Protein AF-A0A9J6EZN8-F1 (afdb_monomer_lite)

pLDDT: mean 79.94, std 16.93, range [27.17, 95.06]

Structure (mmCIF, N/CA/C/O backbone):
data_AF-A0A9J6EZN8-F1
#
_entry.id   AF-A0A9J6EZN8-F1
#
loop_
_atom_site.group_PDB
_atom_site.id
_atom_site.type_symbol
_atom_site.label_atom_id
_atom_site.label_alt_id
_atom_site.label_comp_id
_atom_site.label_asym_id
_atom_site.label_entity_id
_atom_site.label_seq_id
_atom_site.pdbx_PDB_ins_code
_atom_site.Cartn_x
_atom_site.Cartn_y
_atom_site.Cartn_z
_atom_site.occupancy
_atom_site.B_iso_or_equiv
_atom_site.auth_seq_id
_atom_site.auth_comp_id
_atom_site.auth_asym_id
_atom_site.auth_atom_id
_atom_site.pdbx_PDB_model_num
ATOM 1 N N . MET A 1 1 ? 48.955 11.430 26.573 1.00 38.19 1 MET A N 1
ATOM 2 C CA . MET A 1 1 ? 48.031 12.509 26.159 1.00 38.19 1 MET A CA 1
ATOM 3 C C . MET A 1 1 ? 46.940 11.903 25.297 1.00 38.19 1 MET A C 1
ATOM 5 O O . MET A 1 1 ? 47.225 11.320 24.264 1.00 38.19 1 MET A O 1
ATOM 9 N N . ASN A 1 2 ? 45.721 11.934 25.824 1.00 27.17 2 ASN A N 1
ATOM 10 C CA . ASN A 1 2 ? 44.534 11.240 25.339 1.00 27.17 2 ASN A CA 1
ATOM 11 C C . ASN A 1 2 ? 43.883 12.085 24.230 1.00 27.17 2 ASN A C 1
ATOM 13 O O . ASN A 1 2 ? 43.452 13.200 24.515 1.00 27.17 2 ASN A O 1
ATOM 17 N N . MET A 1 3 ? 43.812 11.599 22.989 1.00 36.09 3 MET A N 1
ATOM 18 C CA . MET A 1 3 ? 43.138 12.314 21.897 1.00 36.09 3 MET A CA 1
ATOM 19 C C . MET A 1 3 ? 41.798 11.631 21.590 1.00 36.09 3 MET A C 1
ATOM 21 O O . MET A 1 3 ? 41.666 10.850 20.654 1.00 36.09 3 MET A O 1
ATOM 25 N N . ARG A 1 4 ? 40.785 11.928 22.417 1.00 38.25 4 ARG A N 1
ATOM 26 C CA . ARG A 1 4 ? 39.372 11.678 22.096 1.00 38.25 4 ARG A CA 1
ATOM 27 C C . ARG A 1 4 ? 38.951 12.665 21.002 1.00 38.25 4 ARG A C 1
ATOM 29 O O . ARG A 1 4 ? 38.795 13.849 21.284 1.00 38.25 4 ARG A O 1
ATOM 36 N N . ARG A 1 5 ? 38.727 12.190 19.773 1.00 38.03 5 ARG A N 1
ATOM 37 C CA . ARG A 1 5 ? 37.991 12.936 18.738 1.00 38.03 5 ARG A CA 1
ATOM 38 C C . ARG A 1 5 ? 36.563 12.401 18.629 1.00 38.03 5 ARG A C 1
ATOM 40 O O . ARG A 1 5 ? 36.314 11.355 18.053 1.00 38.03 5 ARG A O 1
ATOM 47 N N . GLN A 1 6 ? 35.684 13.134 19.306 1.00 32.81 6 GLN A N 1
ATOM 48 C CA . GLN A 1 6 ? 34.323 13.525 18.930 1.00 32.81 6 GLN A CA 1
ATOM 49 C C . GLN A 1 6 ? 33.503 12.568 18.045 1.00 32.81 6 GLN A C 1
ATOM 51 O O . GLN A 1 6 ? 33.649 12.498 16.830 1.00 32.81 6 GLN A O 1
ATOM 56 N N . VAL A 1 7 ? 32.530 11.944 18.707 1.00 36.81 7 VAL A N 1
ATOM 57 C CA . VAL A 1 7 ? 31.225 11.558 18.163 1.00 36.81 7 VAL A CA 1
ATOM 58 C C . VAL A 1 7 ? 30.455 12.834 17.800 1.00 36.81 7 VAL A C 1
ATOM 60 O O . VAL A 1 7 ? 30.294 13.671 18.681 1.00 36.81 7 VAL A O 1
ATOM 63 N N . MET A 1 8 ? 29.974 12.970 16.558 1.00 33.19 8 MET A N 1
ATOM 64 C CA . MET A 1 8 ? 28.681 13.577 16.178 1.00 33.19 8 MET A CA 1
ATOM 65 C C . MET A 1 8 ? 28.586 13.756 14.654 1.00 33.19 8 MET A C 1
ATOM 67 O O . MET A 1 8 ? 29.253 14.605 14.077 1.00 33.19 8 MET A O 1
ATOM 71 N N . ALA A 1 9 ? 27.675 13.011 14.033 1.00 28.75 9 ALA A N 1
ATOM 72 C CA . ALA A 1 9 ? 26.924 13.459 12.863 1.00 28.75 9 ALA A CA 1
ATOM 73 C C . ALA A 1 9 ? 25.550 12.774 12.909 1.00 28.75 9 ALA A C 1
ATOM 75 O O . ALA A 1 9 ? 25.280 11.791 12.227 1.00 28.75 9 ALA A O 1
ATOM 76 N N . ARG A 1 10 ? 24.703 13.277 13.817 1.00 45.75 10 ARG A N 1
ATOM 77 C CA . ARG A 1 10 ? 23.248 13.221 13.663 1.00 45.75 10 ARG A CA 1
ATOM 78 C C . ARG A 1 10 ? 22.916 14.109 12.472 1.00 45.75 10 ARG A C 1
ATOM 80 O O . ARG A 1 10 ? 23.130 15.314 12.561 1.00 45.75 10 ARG A O 1
ATOM 87 N N . GLN A 1 11 ? 22.382 13.531 11.410 1.00 33.88 11 GLN A N 1
ATOM 88 C CA . GLN A 1 11 ? 21.544 14.264 10.474 1.00 33.88 11 GLN A CA 1
ATOM 89 C C . GLN A 1 11 ? 20.495 13.304 9.925 1.00 33.88 11 GLN A C 1
ATOM 91 O O . GLN A 1 11 ? 20.761 12.432 9.103 1.00 33.88 11 GLN A O 1
ATOM 96 N N . ASP A 1 12 ? 19.314 13.458 10.513 1.00 41.66 12 ASP A N 1
ATOM 97 C CA . ASP A 1 12 ? 18.029 12.928 10.106 1.00 41.66 12 ASP A CA 1
ATOM 98 C C . ASP A 1 12 ? 17.776 13.144 8.611 1.00 41.66 12 ASP A C 1
ATOM 100 O O . ASP A 1 12 ? 17.831 14.276 8.129 1.00 41.66 12 ASP A O 1
ATOM 104 N N . LEU A 1 13 ? 17.398 12.086 7.888 1.00 38.59 13 LEU A N 1
ATOM 105 C CA . LEU A 1 13 ? 16.612 12.250 6.672 1.00 38.59 13 LEU A CA 1
ATOM 106 C C . LEU A 1 13 ? 15.671 11.059 6.459 1.00 38.59 13 LEU A C 1
ATOM 108 O O . LEU A 1 13 ? 16.096 9.925 6.264 1.00 38.59 13 LEU A O 1
ATOM 112 N N . GLN A 1 14 ? 14.378 11.392 6.463 1.00 32.44 14 GLN A N 1
ATOM 113 C CA . GLN A 1 14 ? 13.223 10.594 6.037 1.00 32.44 14 GLN A CA 1
ATOM 114 C C . GLN A 1 14 ? 12.683 9.548 7.019 1.00 32.44 14 GLN A C 1
ATOM 116 O O . GLN A 1 14 ? 12.489 8.377 6.697 1.00 32.44 14 GLN A O 1
ATOM 121 N N . ALA A 1 15 ? 12.206 10.041 8.163 1.00 33.31 15 ALA A N 1
ATOM 122 C CA . ALA A 1 15 ? 10.939 9.542 8.684 1.00 33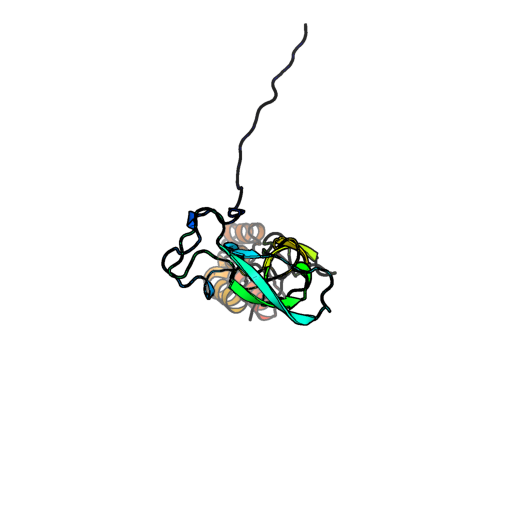.31 15 ALA A CA 1
ATOM 123 C C . ALA A 1 15 ? 9.818 9.890 7.678 1.00 33.31 15 ALA A C 1
ATOM 125 O O . ALA A 1 15 ? 9.358 11.029 7.602 1.00 33.31 15 ALA A O 1
ATOM 126 N N . ARG A 1 16 ? 9.392 8.910 6.867 1.00 34.62 16 ARG A N 1
ATOM 127 C CA . ARG A 1 16 ? 8.050 8.914 6.252 1.00 34.62 16 ARG A CA 1
ATOM 128 C C . ARG A 1 16 ? 7.014 8.981 7.386 1.00 34.62 16 ARG A C 1
ATOM 130 O O . ARG A 1 16 ? 7.304 8.457 8.463 1.00 34.62 16 ARG A O 1
ATOM 137 N N . PRO A 1 17 ? 5.831 9.592 7.202 1.00 39.47 17 PRO A N 1
ATOM 138 C CA . PRO A 1 17 ? 4.878 9.712 8.290 1.00 39.47 17 PRO A CA 1
ATOM 139 C C . PRO A 1 17 ? 4.342 8.314 8.621 1.00 39.47 17 PRO A C 1
ATOM 141 O O . PRO A 1 17 ? 3.409 7.832 7.989 1.00 39.47 17 PRO A O 1
ATOM 144 N N . LEU A 1 18 ? 4.915 7.656 9.629 1.00 41.31 18 LEU A N 1
ATOM 145 C CA . LEU A 1 18 ? 4.203 6.653 10.413 1.00 41.31 18 LEU A CA 1
ATOM 146 C C . LEU A 1 18 ? 3.188 7.442 11.233 1.00 41.31 18 LEU A C 1
ATOM 148 O O . LEU A 1 18 ? 3.440 7.888 12.352 1.00 41.31 18 LEU A O 1
ATOM 152 N N . PHE A 1 19 ? 2.087 7.764 10.561 1.00 43.16 19 PHE A N 1
ATOM 153 C CA . PHE A 1 19 ? 1.041 8.608 11.087 1.00 43.16 19 PHE A CA 1
ATOM 154 C C . PHE A 1 19 ? 0.398 7.901 12.274 1.00 43.16 19 PHE A C 1
ATOM 156 O O . PHE A 1 19 ? -0.304 6.908 12.106 1.00 43.16 19 PHE A O 1
ATOM 163 N N . ARG A 1 20 ? 0.742 8.450 13.446 1.00 41.19 20 ARG A N 1
ATOM 164 C CA . ARG A 1 20 ? -0.082 8.697 14.632 1.00 41.19 20 ARG A CA 1
ATOM 165 C C . ARG A 1 20 ? -1.062 7.565 14.937 1.00 41.19 20 ARG A C 1
ATOM 167 O O . ARG A 1 20 ? -2.048 7.390 14.226 1.00 41.19 20 ARG A O 1
ATOM 174 N N . ASP A 1 21 ? -0.886 6.929 16.100 1.00 39.62 21 ASP A N 1
ATOM 175 C CA . ASP A 1 21 ? -2.052 6.599 16.926 1.00 39.62 21 ASP A CA 1
ATOM 176 C C . ASP A 1 21 ? -3.028 7.761 16.780 1.00 39.62 21 ASP A C 1
ATOM 178 O O . ASP A 1 21 ? -2.652 8.888 17.113 1.00 39.62 21 ASP A O 1
ATOM 182 N N . ALA A 1 22 ? -4.177 7.503 16.147 1.00 43.84 22 ALA A N 1
ATOM 183 C CA . ALA A 1 22 ? -5.165 8.501 15.778 1.00 43.84 22 ALA A CA 1
ATOM 184 C C . ALA A 1 22 ? -5.357 9.448 16.964 1.00 43.84 22 ALA A C 1
ATOM 186 O O . ALA A 1 22 ? -5.987 9.102 17.966 1.00 43.84 22 ALA A O 1
ATOM 187 N N . GLY A 1 23 ? -4.711 10.613 16.880 1.00 47.09 23 GLY A N 1
ATOM 188 C CA . GLY A 1 23 ? -4.855 11.644 17.885 1.00 47.09 23 GLY A CA 1
ATOM 189 C C . GLY A 1 23 ? -6.323 12.066 17.908 1.00 47.09 23 GLY A C 1
ATOM 190 O O . GLY A 1 23 ? -7.020 11.884 16.898 1.00 47.09 23 GLY A O 1
ATOM 191 N N . PRO A 1 24 ? -6.798 12.647 19.019 1.00 51.22 24 PRO A N 1
ATOM 192 C CA . PRO A 1 24 ? -8.183 13.104 19.154 1.00 51.22 24 PRO A CA 1
ATOM 193 C C . PRO A 1 24 ? -8.651 14.004 17.989 1.00 51.22 24 PRO A C 1
ATOM 195 O O . PRO A 1 24 ? -9.841 14.048 17.707 1.00 51.22 24 PRO A O 1
ATOM 198 N N . ASP A 1 25 ? -7.723 14.621 17.247 1.00 54.62 25 ASP A N 1
ATOM 199 C CA . ASP A 1 25 ? -7.968 15.487 16.082 1.00 54.62 25 ASP A CA 1
ATOM 200 C C . ASP A 1 25 ? -8.461 14.769 14.806 1.00 54.62 25 ASP A C 1
ATOM 202 O O . ASP A 1 25 ? -8.863 15.425 13.849 1.00 54.62 25 ASP A O 1
ATOM 206 N N . SER A 1 26 ? -8.383 13.436 14.734 1.00 66.44 26 SER A N 1
ATOM 207 C CA . SER A 1 26 ? -8.754 12.659 13.529 1.00 66.44 26 SER A CA 1
ATOM 208 C C . SER A 1 26 ? -10.156 12.040 13.588 1.00 66.44 26 SER A C 1
ATOM 210 O O . SER A 1 26 ? -10.635 11.467 12.605 1.00 66.44 26 SER A O 1
ATOM 212 N N . CYS A 1 27 ? -10.825 12.175 14.733 1.00 74.12 27 CYS A N 1
ATOM 213 C CA . CYS A 1 27 ? -12.154 11.636 14.976 1.00 74.12 27 CYS A CA 1
ATOM 214 C C . CYS A 1 27 ? -13.217 12.732 14.784 1.00 74.12 27 CYS A C 1
ATOM 216 O O . CYS 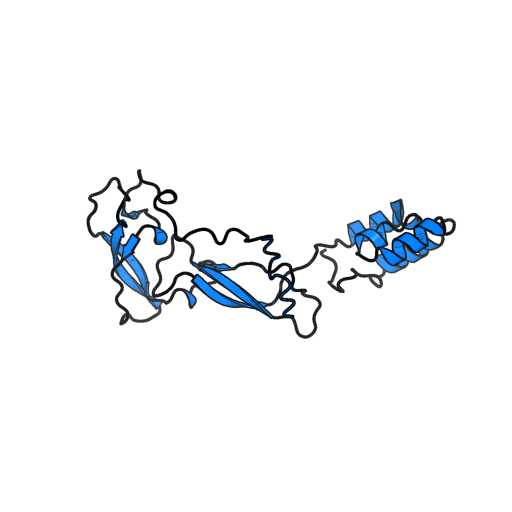A 1 27 ? -13.100 13.794 15.392 1.00 74.12 27 CYS A O 1
ATOM 218 N N . PRO A 1 28 ? -14.262 12.506 13.967 1.00 78.00 28 PRO A N 1
ATOM 219 C CA . PRO A 1 28 ? -15.327 13.488 13.790 1.00 78.00 28 PRO A CA 1
ATOM 220 C C . PRO A 1 28 ? -16.205 13.576 15.050 1.00 78.00 28 PRO A C 1
ATOM 222 O O . PRO A 1 28 ? -16.604 12.545 15.593 1.00 78.00 28 PRO A O 1
ATOM 225 N N . SER A 1 29 ? -16.523 14.799 15.484 1.00 71.56 29 SER A N 1
ATOM 226 C CA . SER A 1 29 ? -17.275 15.068 16.727 1.00 71.56 29 SER A CA 1
ATOM 227 C C . SER A 1 29 ? -18.791 15.245 16.521 1.00 71.56 29 SER A C 1
ATOM 229 O O . SER A 1 29 ? -19.569 15.144 17.464 1.00 71.56 29 SER A O 1
ATOM 231 N N . ASP A 1 30 ? -19.241 15.435 15.278 1.00 74.38 30 ASP A N 1
ATOM 232 C CA . ASP A 1 30 ? -20.642 15.763 14.954 1.00 74.38 30 ASP A CA 1
ATOM 233 C C . ASP A 1 30 ? -21.370 14.604 14.257 1.00 74.38 30 ASP A C 1
ATOM 235 O O . ASP A 1 30 ? -22.149 14.782 13.322 1.00 74.38 30 ASP A O 1
ATOM 239 N N . VAL A 1 31 ? -21.074 13.372 14.675 1.00 83.44 31 VAL A N 1
ATOM 240 C CA . VAL A 1 31 ? -21.616 12.146 14.072 1.00 83.44 31 VAL A CA 1
ATOM 241 C C . VAL A 1 31 ? -22.281 11.298 15.167 1.00 83.44 31 VAL A C 1
ATOM 243 O O . VAL A 1 31 ? -21.791 11.285 16.302 1.00 83.44 31 VAL A O 1
ATOM 246 N N . PRO A 1 32 ? -23.385 10.577 14.878 1.00 85.44 32 PRO A N 1
ATOM 247 C CA . PRO A 1 32 ? -23.959 9.615 15.820 1.00 85.44 32 PRO A CA 1
ATOM 248 C C . PRO A 1 32 ? -22.916 8.578 16.250 1.00 85.44 32 PRO A C 1
ATOM 250 O O . PRO A 1 32 ? -22.137 8.089 15.424 1.00 85.44 32 PRO A O 1
ATOM 253 N N . CYS A 1 33 ? -22.909 8.199 17.533 1.00 82.56 33 CYS A N 1
ATOM 254 C CA . CYS A 1 33 ? -21.851 7.349 18.097 1.00 82.56 33 CYS A CA 1
ATOM 255 C C . CYS A 1 33 ? -21.776 5.973 17.395 1.00 82.56 33 CYS A C 1
ATOM 257 O O . CYS A 1 33 ? -20.698 5.396 17.260 1.00 82.56 33 CYS A O 1
ATOM 259 N N . ASN A 1 34 ? -22.891 5.483 16.837 1.00 84.38 34 ASN A N 1
ATOM 260 C CA . ASN A 1 34 ? -22.935 4.235 16.066 1.00 84.38 34 ASN A CA 1
ATOM 261 C C . ASN A 1 34 ? -22.333 4.336 14.648 1.00 84.38 34 ASN A C 1
ATOM 263 O O . ASN A 1 34 ? -22.253 3.335 13.945 1.00 84.38 34 ASN A O 1
ATOM 267 N N . ARG A 1 35 ? -21.907 5.511 14.176 1.00 85.50 35 ARG A N 1
ATOM 268 C CA . ARG A 1 35 ? -21.154 5.663 12.912 1.00 85.50 35 ARG A CA 1
ATOM 269 C C . ARG A 1 35 ? -19.688 6.024 13.128 1.00 85.50 35 ARG A C 1
ATOM 271 O O . ARG A 1 35 ? -18.953 6.175 12.157 1.00 85.50 35 ARG A O 1
ATOM 278 N N . LEU A 1 36 ? -19.246 6.121 14.378 1.00 87.88 36 LEU A N 1
ATOM 279 C CA . LEU A 1 36 ? -17.848 6.389 14.683 1.00 87.88 36 LEU A CA 1
ATOM 280 C C . LEU A 1 36 ? -16.951 5.250 14.181 1.00 87.88 36 LEU A C 1
ATOM 282 O O . LEU A 1 36 ? -17.344 4.082 14.166 1.00 87.88 36 LEU A O 1
ATOM 286 N N . LYS A 1 37 ? -15.727 5.583 13.783 1.00 89.38 37 LYS A N 1
ATOM 287 C CA . LYS A 1 37 ? -14.727 4.604 13.349 1.00 89.38 37 LYS A CA 1
ATOM 288 C C . LYS A 1 37 ? -14.213 3.787 14.537 1.00 89.38 37 LYS A C 1
ATOM 290 O O . LYS A 1 37 ? -14.135 4.293 15.653 1.00 89.38 37 LYS A O 1
ATOM 295 N N . ALA A 1 38 ? -13.807 2.542 14.305 1.00 87.62 38 ALA A N 1
ATOM 296 C CA . ALA A 1 38 ? -13.249 1.648 15.321 1.00 87.62 38 ALA A CA 1
ATOM 297 C C . ALA A 1 38 ? -11.979 2.204 15.993 1.00 87.62 38 ALA A C 1
ATOM 299 O O . ALA A 1 38 ? -11.711 1.883 17.145 1.00 87.62 38 ALA A O 1
ATOM 300 N N . GLU A 1 39 ? -11.210 3.060 15.312 1.00 85.12 39 GLU A N 1
ATOM 301 C CA . GLU A 1 39 ? -10.032 3.732 15.888 1.00 85.12 39 GLU A CA 1
ATOM 302 C C . GLU A 1 39 ? -10.384 4.725 17.014 1.00 85.12 39 GLU A C 1
ATOM 304 O O . GLU A 1 39 ? -9.604 4.904 17.955 1.00 85.12 39 GLU A O 1
ATOM 309 N N . CYS A 1 40 ? -11.586 5.304 16.949 1.00 86.44 40 CYS A N 1
ATOM 310 C CA . CYS A 1 40 ? -12.128 6.286 17.890 1.00 86.44 40 CYS A CA 1
ATOM 311 C C . CYS A 1 40 ? -12.908 5.637 19.047 1.00 86.44 40 CYS A C 1
ATOM 313 O O . CYS A 1 40 ? -13.396 6.333 19.940 1.00 86.44 40 CYS A O 1
ATOM 315 N N . LEU A 1 41 ? -13.041 4.307 19.037 1.00 88.25 41 LEU A N 1
ATOM 316 C CA . LEU A 1 41 ? -13.834 3.546 19.994 1.00 88.25 41 LEU A CA 1
ATOM 317 C C . LEU A 1 41 ? -12.944 2.674 20.882 1.00 88.25 41 LEU A C 1
ATOM 319 O O . LEU A 1 41 ? -11.950 2.096 20.444 1.00 88.25 41 LEU A O 1
ATOM 323 N N . ALA A 1 42 ? -13.325 2.568 22.147 1.00 89.50 42 ALA A N 1
ATOM 324 C CA . ALA A 1 42 ? -12.827 1.598 23.103 1.00 89.50 42 ALA A CA 1
ATOM 325 C C . ALA A 1 42 ? -13.918 0.542 23.317 1.00 89.50 42 ALA A C 1
ATOM 327 O O . ALA A 1 42 ? -14.984 0.846 23.850 1.00 89.50 42 ALA A O 1
ATOM 328 N N . CYS A 1 43 ? -13.670 -0.692 22.880 1.00 90.75 43 CYS A N 1
ATOM 329 C CA . CYS A 1 43 ? -14.639 -1.783 22.977 1.00 90.75 43 CYS A CA 1
ATOM 330 C C . CYS A 1 43 ? -14.162 -2.879 23.928 1.00 90.75 43 CYS A C 1
ATOM 332 O O . CYS A 1 43 ? -12.967 -3.166 24.022 1.00 90.75 43 CYS A O 1
ATOM 334 N N . LYS A 1 44 ? -15.111 -3.518 24.614 1.00 91.88 44 LYS A N 1
ATOM 335 C CA . LYS A 1 44 ? -14.863 -4.717 25.416 1.00 91.88 44 LYS A CA 1
ATOM 336 C C . LYS A 1 44 ? -14.988 -5.946 24.523 1.00 91.88 44 LYS A C 1
ATOM 338 O O . LYS A 1 44 ? -16.084 -6.289 24.086 1.00 91.88 44 LYS A O 1
ATOM 343 N N . PHE A 1 45 ? -13.859 -6.595 24.257 1.00 91.00 45 PHE A N 1
ATOM 344 C CA . PHE A 1 45 ? -13.794 -7.796 23.428 1.00 91.00 45 PHE A CA 1
ATOM 345 C C . PHE A 1 45 ? -13.831 -9.063 24.279 1.00 91.00 45 PHE A C 1
ATOM 347 O O . PHE A 1 45 ? -13.165 -9.142 25.311 1.00 91.00 45 PHE A O 1
ATOM 354 N N . ASN A 1 46 ? -14.574 -10.063 23.808 1.00 92.00 46 ASN A N 1
ATOM 355 C CA . ASN A 1 46 ? -14.517 -11.419 24.335 1.00 92.00 46 ASN A CA 1
ATOM 356 C C . ASN A 1 46 ? -13.571 -12.246 23.453 1.00 92.00 46 ASN A C 1
ATOM 358 O O . ASN A 1 46 ? -13.831 -12.406 22.265 1.00 92.00 46 ASN A O 1
ATOM 362 N N . TYR A 1 47 ? -12.476 -12.747 24.025 1.00 89.75 47 TYR A N 1
ATOM 363 C CA . TYR A 1 47 ? -11.481 -13.550 23.303 1.00 89.75 47 TYR A CA 1
ATOM 364 C C . TYR A 1 47 ? -11.869 -15.031 23.165 1.00 89.75 47 TYR A C 1
ATOM 366 O O . TYR A 1 47 ? -11.179 -15.770 22.473 1.00 89.75 47 TYR A O 1
ATOM 374 N N . SER A 1 48 ? -12.963 -15.457 23.799 1.00 92.00 48 SER A N 1
ATOM 375 C CA . SER A 1 48 ? -13.466 -16.836 23.772 1.00 92.00 48 SER A CA 1
ATOM 376 C C . SER A 1 48 ? -14.583 -17.053 22.743 1.00 92.00 48 SER A C 1
ATOM 378 O O . SER A 1 48 ? -15.255 -18.079 22.785 1.00 92.00 48 SER A O 1
ATOM 380 N N . CYS A 1 49 ? -14.833 -16.087 21.852 1.00 91.50 49 CYS A N 1
ATOM 381 C CA . CYS A 1 49 ? -15.822 -16.244 20.785 1.00 91.50 49 CYS A CA 1
ATOM 382 C C . CYS A 1 49 ? -15.375 -17.265 19.728 1.00 91.50 49 CYS A C 1
ATOM 384 O O . CYS A 1 49 ? -14.184 -17.521 19.546 1.00 91.50 49 CYS A O 1
ATOM 386 N N . VAL A 1 50 ? -16.344 -17.839 19.013 1.00 94.06 50 VAL A N 1
ATOM 387 C CA . VAL A 1 50 ? -16.074 -18.755 17.901 1.00 94.06 50 VAL A CA 1
ATOM 388 C C . VAL A 1 50 ? -15.556 -17.950 16.709 1.00 94.06 50 VAL A C 1
ATOM 390 O O . VAL A 1 50 ? -16.202 -17.005 16.254 1.00 94.06 50 VAL A O 1
ATOM 393 N N . TYR A 1 51 ? -14.375 -18.308 16.197 1.00 94.25 51 TYR A N 1
ATOM 394 C CA . TYR A 1 51 ? -13.771 -17.597 15.069 1.00 94.25 51 TYR A CA 1
ATOM 395 C C . TYR A 1 51 ? -14.663 -17.648 13.824 1.00 94.25 51 TYR A C 1
ATOM 397 O O . TYR A 1 51 ? -15.105 -18.716 13.409 1.00 94.25 51 TYR A O 1
ATOM 405 N N . GLY A 1 52 ? -14.880 -16.489 13.200 1.00 91.56 52 GLY A N 1
ATOM 406 C CA . GLY A 1 52 ? -15.701 -16.339 11.996 1.00 91.56 52 GLY A CA 1
ATOM 407 C C . GLY A 1 52 ? -17.185 -16.056 12.250 1.00 91.56 52 GLY A C 1
ATOM 408 O O . GLY A 1 52 ? -17.880 -15.687 11.308 1.00 91.56 52 GLY A O 1
ATOM 409 N N . GLU A 1 53 ? -17.664 -16.154 13.491 1.00 93.88 53 GLU A N 1
ATOM 410 C CA . GLU A 1 53 ? -19.053 -15.838 13.843 1.00 93.88 53 GLU A CA 1
ATOM 411 C C . GLU A 1 53 ? -19.275 -14.320 14.005 1.00 93.88 53 GLU A C 1
ATOM 413 O O . GLU A 1 53 ? -18.365 -13.587 14.410 1.00 93.88 53 GLU A O 1
ATOM 418 N N . GLU A 1 54 ? -20.485 -13.833 13.700 1.00 94.44 54 GLU A N 1
ATOM 419 C CA . GLU A 1 54 ? -20.886 -12.451 13.985 1.00 94.44 54 GLU A CA 1
ATOM 420 C C . GLU A 1 54 ? -21.266 -12.310 15.464 1.00 94.44 54 GLU A C 1
ATOM 422 O O . GLU A 1 54 ? -22.264 -12.854 15.928 1.00 94.44 54 GLU A O 1
ATOM 427 N N . VAL A 1 55 ? -20.471 -11.543 16.204 1.00 94.50 55 VAL A N 1
ATOM 428 C CA . VAL A 1 55 ? -20.651 -11.290 17.633 1.00 94.50 55 VAL A CA 1
ATOM 429 C C . VAL A 1 55 ? -20.924 -9.816 17.896 1.00 94.50 55 VAL A C 1
ATOM 431 O O . VAL A 1 55 ? -20.410 -8.926 17.214 1.00 94.50 55 VAL A O 1
ATOM 434 N N . THR A 1 56 ? -21.718 -9.552 18.931 1.00 94.19 56 THR A N 1
ATOM 435 C CA . THR A 1 56 ? -22.018 -8.190 19.377 1.00 94.19 56 THR A CA 1
ATOM 436 C C . THR A 1 56 ? -21.104 -7.818 20.540 1.00 94.19 56 THR A C 1
ATOM 438 O O . THR A 1 56 ? -21.021 -8.539 21.533 1.00 94.19 56 THR A O 1
ATOM 441 N N . VAL A 1 57 ? -20.400 -6.695 20.417 1.00 93.12 57 VAL A N 1
ATOM 442 C CA . VAL A 1 57 ? -19.489 -6.160 21.435 1.00 93.12 57 VAL A CA 1
ATOM 443 C C . VAL A 1 57 ? -19.929 -4.779 21.894 1.00 93.12 57 VAL A C 1
ATOM 445 O O . VAL A 1 57 ? -20.494 -4.000 21.128 1.00 93.12 57 VAL A O 1
ATOM 448 N N . MET A 1 58 ? -19.646 -4.461 23.155 1.00 92.75 58 MET A N 1
ATOM 449 C CA . MET A 1 58 ? -19.960 -3.154 23.727 1.00 92.75 58 MET A CA 1
ATOM 450 C C . MET A 1 58 ? -18.799 -2.188 23.502 1.00 92.75 58 MET A C 1
ATOM 452 O O . MET A 1 58 ? -17.676 -2.449 23.942 1.00 92.75 58 MET A O 1
ATOM 456 N N . CYS A 1 59 ? -19.082 -1.067 22.850 1.00 90.88 59 CYS A N 1
ATOM 457 C CA . CYS A 1 59 ? -18.130 -0.020 22.500 1.00 90.88 59 CYS A CA 1
ATOM 458 C C . CYS A 1 59 ? -18.499 1.313 23.152 1.00 90.88 59 CYS A C 1
ATOM 460 O O . CYS A 1 59 ? -19.671 1.623 23.337 1.00 90.88 59 CYS A O 1
ATOM 462 N N . GLN A 1 60 ? -17.487 2.111 23.483 1.00 90.38 60 GLN A N 1
ATOM 463 C CA . GLN A 1 60 ? -17.612 3.465 24.024 1.00 90.38 60 GLN A CA 1
ATOM 464 C C . GLN A 1 60 ? -16.659 4.411 23.280 1.00 90.38 60 GLN A C 1
ATOM 466 O O . GLN A 1 60 ? -15.596 3.967 22.842 1.00 90.38 60 GLN A O 1
ATOM 471 N N . PRO A 1 61 ? -16.992 5.702 23.117 1.00 89.00 61 PRO A N 1
ATOM 472 C CA . PRO A 1 61 ? -16.051 6.677 22.569 1.00 89.00 61 PRO A CA 1
ATOM 473 C C . PRO A 1 61 ? -14.823 6.824 23.479 1.00 89.00 61 PRO A C 1
ATOM 475 O O . PRO A 1 61 ? -14.931 6.776 24.706 1.00 89.00 61 PRO A O 1
ATOM 478 N N . LYS A 1 62 ? -13.635 6.992 22.884 1.00 86.44 62 LYS A N 1
ATOM 479 C CA . LYS A 1 62 ? -12.413 7.300 23.644 1.00 86.44 62 LYS A CA 1
ATOM 480 C C . LYS A 1 62 ? -12.531 8.659 24.350 1.00 86.44 62 LYS A C 1
ATOM 482 O O . LYS A 1 62 ? -13.282 9.539 23.928 1.00 86.44 62 LYS A O 1
ATOM 487 N N . GLN A 1 63 ? -11.760 8.835 25.427 1.00 81.06 63 GLN A N 1
ATOM 488 C CA . GLN A 1 63 ? -11.744 10.075 26.210 1.00 81.06 63 GLN A CA 1
ATOM 489 C C . GLN A 1 63 ? -11.405 11.277 25.313 1.00 81.06 63 GLN A C 1
ATOM 491 O O . GLN A 1 63 ? -10.417 11.246 24.585 1.00 81.06 63 GLN A O 1
ATOM 496 N N . GLY A 1 64 ? -12.232 12.325 25.367 1.00 76.81 64 GLY A N 1
ATOM 497 C CA . GLY A 1 64 ? -12.052 13.553 24.582 1.00 76.81 64 GLY A CA 1
ATOM 498 C C . GLY A 1 64 ? -12.889 13.646 23.302 1.00 76.81 64 GLY A C 1
ATOM 499 O O . GLY A 1 64 ? -12.935 14.718 22.708 1.00 76.81 64 GLY A O 1
ATOM 500 N N . ILE A 1 65 ? -13.599 12.584 22.908 1.00 79.06 65 ILE A N 1
ATOM 501 C CA . ILE A 1 65 ? -14.478 12.595 21.730 1.00 79.06 65 ILE A CA 1
ATOM 502 C C . ILE A 1 65 ? -15.930 12.767 22.184 1.00 79.06 65 ILE A C 1
ATOM 504 O O . ILE A 1 65 ? -16.444 11.968 22.968 1.00 79.06 65 ILE A O 1
ATOM 508 N N . LYS A 1 66 ? -16.599 13.817 21.698 1.00 78.81 66 LYS A N 1
ATOM 509 C CA . LYS A 1 66 ? -18.039 14.037 21.897 1.00 78.81 66 LYS A CA 1
ATOM 510 C C . LYS A 1 66 ? -18.766 13.540 20.650 1.00 78.81 66 LYS A C 1
ATOM 512 O O . LYS A 1 66 ? -18.290 13.792 19.555 1.00 78.81 66 LYS A O 1
ATOM 517 N N . CYS A 1 67 ? -19.863 12.810 20.814 1.00 82.81 67 CYS A N 1
ATOM 518 C CA . CYS A 1 67 ? -20.749 12.398 19.723 1.00 82.81 67 CYS A CA 1
ATOM 519 C C . CYS A 1 67 ? -22.189 12.831 20.044 1.00 82.81 67 CYS A C 1
ATOM 521 O O . CYS A 1 67 ? -22.482 13.177 21.189 1.00 82.81 67 CYS A O 1
ATOM 523 N N . ILE A 1 68 ? -23.057 12.872 19.024 1.00 80.62 68 ILE A N 1
ATOM 524 C CA . ILE A 1 68 ? -24.421 13.441 19.122 1.00 80.62 68 ILE A CA 1
ATOM 525 C C . ILE A 1 68 ? -25.313 12.635 20.081 1.00 80.62 68 ILE A C 1
ATOM 527 O O . ILE A 1 68 ? -26.136 13.204 20.798 1.00 80.62 68 ILE A O 1
ATOM 531 N N . ASP A 1 69 ? -25.137 11.314 20.111 1.00 71.88 69 ASP A N 1
ATOM 532 C CA . ASP A 1 69 ? -25.886 10.420 20.993 1.00 71.88 69 ASP A CA 1
ATOM 533 C C . ASP A 1 69 ? -25.206 10.290 22.364 1.00 71.88 69 ASP A C 1
ATOM 535 O O . ASP A 1 69 ? -24.016 10.565 22.514 1.00 71.88 69 ASP A O 1
ATOM 539 N N . LYS A 1 70 ? -25.962 9.857 23.385 1.00 64.62 70 LYS A N 1
ATOM 540 C CA . LYS A 1 70 ? -25.454 9.667 24.756 1.00 64.62 70 LYS A CA 1
ATOM 541 C C . LYS A 1 70 ? -24.099 8.948 24.729 1.00 64.62 70 LYS A C 1
ATOM 543 O O . LYS A 1 70 ? -24.009 7.839 24.210 1.00 64.62 70 LYS A O 1
ATOM 548 N N . SER A 1 71 ? -23.088 9.547 25.363 1.00 66.75 71 SER A N 1
ATOM 549 C CA . SER A 1 71 ? -21.690 9.087 25.485 1.00 66.75 71 SER A CA 1
ATOM 550 C C . SER A 1 71 ? -21.502 7.768 26.267 1.00 66.75 71 SER A C 1
ATOM 552 O O . SER A 1 71 ? -20.474 7.559 26.908 1.00 66.75 71 SER A O 1
ATOM 554 N N . GLY A 1 72 ? -22.519 6.905 26.290 1.00 78.88 72 GLY A N 1
ATOM 555 C CA . GLY A 1 72 ? -22.537 5.620 26.974 1.00 78.88 72 GLY A CA 1
ATOM 556 C C . GLY A 1 72 ? -22.004 4.474 26.113 1.00 78.88 72 GLY A C 1
ATOM 557 O O . GLY A 1 72 ? -21.537 4.662 24.990 1.00 78.88 72 GLY A O 1
ATOM 558 N N . ALA A 1 73 ? -22.076 3.261 26.668 1.00 86.19 73 ALA A N 1
ATOM 559 C CA . ALA A 1 73 ? -21.810 2.047 25.903 1.00 86.19 73 ALA A CA 1
ATOM 560 C C . ALA A 1 73 ? -22.919 1.810 24.878 1.00 86.19 73 ALA A C 1
ATOM 562 O O . ALA A 1 73 ? -24.098 1.916 25.208 1.00 86.19 73 ALA A O 1
ATOM 563 N N . PHE A 1 74 ? -22.529 1.444 23.664 1.00 89.12 74 PHE A N 1
ATOM 564 C CA . PHE A 1 74 ? -23.431 1.013 22.608 1.00 89.12 74 PHE A CA 1
ATOM 565 C C . PHE A 1 74 ? -22.946 -0.301 21.998 1.00 89.12 74 PHE A C 1
ATOM 567 O O . PHE A 1 74 ? -21.770 -0.660 22.087 1.00 89.12 74 PHE A O 1
ATOM 574 N N . GLU A 1 75 ? -23.868 -1.031 21.389 1.00 90.81 75 GLU A N 1
ATOM 575 C CA . GLU A 1 75 ? -23.600 -2.335 20.796 1.00 90.81 75 GLU A CA 1
ATOM 576 C C . GLU A 1 75 ? -23.102 -2.201 19.357 1.00 90.81 75 GLU A C 1
ATOM 578 O O . GLU A 1 75 ? -23.643 -1.430 18.561 1.00 90.81 75 GLU A O 1
ATOM 583 N N . ARG A 1 76 ? -22.071 -2.975 19.008 1.00 91.12 76 ARG A N 1
ATOM 584 C CA . ARG A 1 76 ? -21.588 -3.115 17.637 1.00 91.12 76 ARG A CA 1
ATOM 585 C C . ARG A 1 76 ? -21.373 -4.554 17.246 1.00 91.12 76 ARG A C 1
ATOM 587 O O . ARG A 1 76 ? -20.803 -5.341 17.992 1.00 91.12 76 ARG A O 1
ATOM 594 N N . LYS A 1 77 ? -21.767 -4.849 16.016 1.00 92.75 77 LYS A N 1
ATOM 595 C CA . LYS A 1 77 ? -21.535 -6.132 15.370 1.00 92.75 77 LYS A CA 1
ATOM 596 C C . LYS A 1 77 ? -20.123 -6.180 14.807 1.00 92.75 77 LYS A C 1
ATOM 598 O O . LYS A 1 77 ? -19.656 -5.219 14.193 1.00 92.75 77 LYS A O 1
ATOM 603 N N . MET A 1 78 ? -19.453 -7.301 15.012 1.00 92.69 78 MET A N 1
ATOM 604 C CA . MET A 1 78 ? -18.178 -7.606 14.385 1.00 92.69 78 MET A CA 1
ATOM 605 C C . MET A 1 78 ? -18.068 -9.099 14.123 1.00 92.69 78 MET A C 1
ATOM 607 O O . MET A 1 78 ? -18.692 -9.904 14.802 1.00 92.69 78 MET A O 1
ATOM 611 N N . ILE A 1 79 ? -17.206 -9.477 13.190 1.00 94.56 79 ILE A N 1
ATOM 612 C CA . ILE A 1 79 ? -16.825 -10.877 13.020 1.00 94.56 79 ILE A CA 1
ATOM 613 C C . ILE A 1 79 ? -15.724 -11.186 14.037 1.00 94.56 79 ILE A C 1
ATOM 615 O O . ILE A 1 79 ? -14.733 -10.453 14.112 1.00 94.56 79 ILE A O 1
ATOM 619 N N . CYS A 1 80 ? -15.873 -12.262 14.807 1.00 94.44 80 CYS A N 1
ATOM 620 C CA . CYS A 1 80 ? -14.854 -12.722 15.744 1.00 94.44 80 CYS A CA 1
ATOM 621 C C . CYS A 1 80 ? -13.606 -13.193 14.977 1.00 94.44 80 CYS A C 1
ATOM 623 O O . CYS A 1 80 ? -13.530 -14.320 14.492 1.00 94.44 80 CYS A O 1
ATOM 625 N N . ARG A 1 81 ? -12.621 -12.305 14.814 1.00 95.06 81 ARG A N 1
ATOM 626 C CA . ARG A 1 81 ? -11.330 -12.593 14.172 1.00 95.06 81 ARG A CA 1
ATOM 627 C C . ARG A 1 81 ? -10.251 -11.624 14.637 1.00 95.06 81 ARG A C 1
ATOM 629 O O . ARG A 1 81 ? -10.518 -10.450 14.910 1.00 95.06 81 ARG A O 1
ATOM 636 N N . TYR A 1 82 ? -9.008 -12.090 14.680 1.00 94.56 82 TYR A N 1
ATOM 637 C CA . TYR A 1 82 ? -7.877 -11.204 14.945 1.00 94.56 82 TYR A CA 1
ATOM 638 C C . TYR A 1 82 ? -7.594 -10.278 13.762 1.00 94.56 82 TYR A C 1
ATOM 640 O O . TYR A 1 82 ? -7.801 -10.642 12.605 1.00 94.56 82 TYR A O 1
ATOM 648 N N . CYS A 1 83 ? -7.042 -9.098 14.044 1.00 93.94 83 CYS A N 1
ATOM 649 C CA . CYS A 1 83 ? -6.699 -8.108 13.023 1.00 93.94 83 CYS A CA 1
ATOM 650 C C . CYS A 1 83 ? -5.761 -8.660 11.930 1.00 93.94 83 CYS A C 1
ATOM 652 O O . CYS A 1 83 ? -5.949 -8.348 10.757 1.00 93.94 83 CYS A O 1
ATOM 654 N N . TYR A 1 84 ? -4.822 -9.549 12.276 1.00 93.81 84 TYR A N 1
ATOM 655 C CA . TYR A 1 84 ? -3.910 -10.178 11.307 1.00 93.81 84 TYR A CA 1
ATOM 656 C C . TYR A 1 84 ? -4.582 -11.222 10.390 1.00 93.81 84 TYR A C 1
ATOM 658 O O . TYR A 1 84 ? -4.006 -11.591 9.369 1.00 93.81 84 TYR A O 1
ATOM 666 N N . GLN A 1 85 ? -5.787 -11.695 10.737 1.00 94.69 85 GLN A N 1
ATOM 667 C CA . GLN A 1 85 ? -6.590 -12.641 9.943 1.00 94.69 85 GLN A CA 1
ATOM 668 C C . GLN A 1 85 ? -7.623 -11.934 9.049 1.00 94.69 85 GLN A C 1
ATOM 670 O O . GLN A 1 85 ? -8.443 -12.583 8.403 1.00 94.69 85 GLN A O 1
ATOM 675 N N . THR A 1 86 ? -7.635 -10.600 9.029 1.00 93.69 86 THR A N 1
ATOM 676 C CA . THR A 1 86 ? -8.533 -9.835 8.155 1.00 93.69 86 THR A CA 1
ATOM 677 C C . THR A 1 86 ? -8.214 -10.087 6.676 1.00 93.69 86 THR A C 1
ATOM 679 O O . THR A 1 86 ? -7.072 -10.376 6.307 1.00 93.69 86 THR A O 1
ATOM 682 N N . ALA A 1 87 ? -9.224 -9.979 5.810 1.00 93.06 87 ALA A N 1
ATOM 683 C CA . ALA A 1 87 ? -9.042 -10.094 4.363 1.00 93.06 87 ALA A CA 1
ATOM 684 C C . ALA A 1 87 ? -8.235 -8.904 3.815 1.00 93.06 87 ALA A C 1
ATOM 686 O O . ALA A 1 87 ? -8.222 -7.838 4.425 1.00 93.06 87 ALA A O 1
ATOM 687 N N . SER A 1 88 ? -7.589 -9.052 2.653 1.00 90.69 88 SER A N 1
ATOM 688 C CA . SER A 1 88 ? -6.811 -7.973 2.013 1.00 90.69 88 SER A CA 1
ATOM 689 C C . SER A 1 88 ? -7.630 -6.727 1.660 1.00 90.69 88 SER A C 1
ATOM 691 O O . SER A 1 88 ? -7.056 -5.658 1.499 1.00 90.69 88 SER A O 1
ATOM 693 N N . SER A 1 89 ? -8.959 -6.834 1.568 1.00 92.50 89 SER A N 1
ATOM 694 C CA . SER A 1 89 ? -9.864 -5.686 1.433 1.00 92.50 89 SER A CA 1
ATOM 695 C C . SER A 1 89 ? -9.929 -4.834 2.700 1.00 92.50 89 SER A C 1
ATOM 697 O O . SER A 1 89 ? -10.107 -3.622 2.617 1.00 92.50 89 SER A O 1
ATOM 699 N N . ASP A 1 90 ? -9.766 -5.459 3.864 1.00 94.12 90 ASP A N 1
ATOM 700 C CA . ASP A 1 90 ? -10.072 -4.895 5.179 1.00 94.12 90 ASP A CA 1
ATOM 701 C C . ASP A 1 90 ? -8.835 -4.294 5.860 1.00 94.12 90 ASP A C 1
ATOM 703 O O . ASP A 1 90 ? -8.946 -3.670 6.915 1.00 94.12 90 ASP A O 1
ATOM 707 N N . HIS A 1 91 ? -7.654 -4.446 5.261 1.00 94.00 91 HIS A N 1
ATOM 708 C CA . HIS A 1 91 ? -6.407 -3.838 5.714 1.00 94.00 91 HIS A CA 1
ATOM 709 C C . HIS A 1 91 ? -5.634 -3.216 4.555 1.00 94.00 91 HIS A C 1
ATOM 711 O O . HIS A 1 91 ? -5.738 -3.643 3.410 1.00 94.00 91 HIS A O 1
ATOM 717 N N . ILE A 1 92 ? -4.839 -2.202 4.870 1.00 93.94 92 ILE A N 1
ATOM 718 C CA . ILE A 1 92 ? -3.950 -1.521 3.934 1.00 93.94 92 ILE A CA 1
ATOM 719 C C . ILE A 1 92 ? -2.525 -1.843 4.367 1.00 93.94 92 ILE A C 1
ATOM 721 O O . ILE A 1 92 ? -2.178 -1.659 5.532 1.00 93.94 92 ILE A O 1
ATOM 725 N N . CYS A 1 93 ? -1.720 -2.364 3.445 1.00 93.12 93 CYS A N 1
ATOM 726 C CA . CYS A 1 93 ? -0.316 -2.678 3.683 1.00 93.12 93 CYS A CA 1
ATOM 727 C C . CYS A 1 93 ? 0.586 -1.677 2.976 1.00 93.12 93 CYS A C 1
ATOM 729 O O . CYS A 1 93 ? 0.300 -1.261 1.854 1.00 93.12 93 CYS A O 1
ATOM 731 N N . ASP A 1 94 ? 1.706 -1.352 3.611 1.00 91.94 94 ASP A N 1
ATOM 732 C CA . ASP A 1 94 ? 2.725 -0.512 3.006 1.00 91.94 94 ASP A CA 1
ATOM 733 C C . ASP A 1 94 ? 3.373 -1.208 1.804 1.00 91.94 94 ASP A C 1
ATOM 735 O O . ASP A 1 94 ? 3.714 -2.400 1.820 1.00 91.94 94 ASP A O 1
ATOM 739 N N . HIS A 1 95 ? 3.580 -0.429 0.748 1.00 87.69 95 HIS A N 1
ATOM 740 C CA . HIS A 1 95 ? 4.300 -0.871 -0.434 1.00 87.69 95 HIS A CA 1
ATOM 741 C C . HIS A 1 95 ? 5.780 -0.525 -0.314 1.00 87.69 95 HIS A C 1
ATOM 743 O O . HIS A 1 95 ? 6.150 0.603 0.026 1.00 87.69 95 HIS A O 1
ATOM 749 N N . ASN A 1 96 ? 6.632 -1.502 -0.623 1.00 84.81 96 ASN A N 1
ATOM 750 C CA . ASN A 1 96 ? 8.065 -1.279 -0.677 1.00 84.81 96 ASN A CA 1
ATOM 751 C C . ASN A 1 96 ? 8.512 -0.991 -2.116 1.00 84.81 96 ASN A C 1
ATOM 753 O O . ASN A 1 96 ? 8.413 -1.855 -2.981 1.00 84.81 96 ASN A O 1
ATOM 757 N N . SER A 1 97 ? 9.030 0.217 -2.350 1.00 79.94 97 SER A N 1
ATOM 758 C CA . SER A 1 97 ? 9.562 0.652 -3.646 1.00 79.94 97 SER A CA 1
ATOM 759 C C . SER A 1 97 ? 11.020 0.243 -3.885 1.00 79.94 97 SER A C 1
ATOM 761 O O . SER A 1 97 ? 11.571 0.548 -4.938 1.00 79.94 97 SER A O 1
ATOM 763 N N . THR A 1 98 ? 11.680 -0.386 -2.907 1.00 81.62 98 THR A N 1
ATOM 764 C CA . THR A 1 98 ? 13.078 -0.834 -3.042 1.00 81.62 98 THR A CA 1
ATOM 765 C C . THR A 1 98 ? 13.208 -2.275 -3.525 1.00 81.62 98 THR A C 1
ATOM 767 O O . THR A 1 98 ? 14.299 -2.686 -3.907 1.00 81.62 98 THR A O 1
ATOM 770 N N . CYS A 1 99 ? 12.120 -3.047 -3.523 1.00 81.44 99 CYS A N 1
ATOM 771 C CA . CYS A 1 99 ? 12.124 -4.415 -4.030 1.00 81.44 99 CYS A CA 1
ATOM 772 C C . CYS A 1 99 ? 11.872 -4.442 -5.547 1.00 81.44 99 CYS A C 1
ATOM 774 O O . CYS A 1 99 ? 11.298 -3.501 -6.098 1.00 81.44 99 CYS A O 1
ATOM 776 N N . GLN A 1 100 ? 12.271 -5.527 -6.218 1.00 79.94 100 GLN A N 1
ATOM 777 C CA . GLN A 1 100 ? 12.078 -5.683 -7.662 1.00 79.94 100 GLN A CA 1
ATOM 778 C C . GLN A 1 100 ? 11.408 -7.021 -8.030 1.00 79.94 100 GLN A C 1
ATOM 780 O O . GLN A 1 100 ? 11.736 -8.081 -7.488 1.00 79.94 100 GLN A O 1
ATOM 785 N N . VAL A 1 101 ? 10.461 -6.982 -8.980 1.00 81.12 101 VAL A N 1
ATOM 786 C CA . VAL A 1 101 ? 9.651 -8.150 -9.416 1.00 81.12 101 VAL A CA 1
ATOM 787 C C . VAL A 1 101 ? 10.428 -9.143 -10.296 1.00 81.12 101 VAL A C 1
ATOM 789 O O . VAL A 1 101 ? 10.045 -10.306 -10.399 1.00 81.12 101 VAL A O 1
ATOM 792 N N . ASN A 1 102 ? 11.512 -8.683 -10.914 1.00 74.12 102 ASN A N 1
ATOM 793 C CA . ASN A 1 102 ? 12.407 -9.401 -11.839 1.00 74.12 102 ASN A CA 1
ATOM 794 C C . ASN A 1 102 ? 13.277 -10.501 -11.194 1.00 74.12 102 ASN A C 1
ATOM 796 O O . ASN A 1 102 ? 13.934 -11.261 -11.900 1.00 74.12 102 ASN A O 1
ATOM 800 N N . SER A 1 103 ? 13.311 -10.582 -9.864 1.00 70.00 103 SER A N 1
ATOM 801 C CA . SER A 1 103 ? 14.141 -11.532 -9.127 1.00 70.00 103 SER A CA 1
ATOM 802 C C . SER A 1 103 ? 13.592 -12.961 -9.244 1.00 70.00 103 SER A C 1
ATOM 804 O O . SER A 1 103 ? 12.390 -13.192 -9.096 1.00 70.00 103 SER A O 1
ATOM 806 N N . ALA A 1 104 ? 14.474 -13.934 -9.491 1.00 76.81 104 ALA A N 1
ATOM 807 C CA . ALA A 1 104 ? 14.144 -15.359 -9.528 1.00 76.81 104 ALA A CA 1
ATOM 808 C C . ALA A 1 104 ? 14.949 -16.107 -8.445 1.00 76.81 104 ALA A C 1
ATOM 810 O O . ALA A 1 104 ? 16.164 -16.237 -8.591 1.00 76.81 104 ALA A O 1
ATOM 811 N N . PRO A 1 105 ? 14.313 -16.598 -7.359 1.00 80.56 105 PRO A N 1
ATOM 812 C CA . PRO A 1 105 ? 12.879 -16.544 -7.038 1.00 80.56 105 PRO A CA 1
ATOM 813 C C . PRO A 1 105 ? 12.385 -15.137 -6.650 1.00 80.56 105 PRO A C 1
ATOM 815 O O . PRO A 1 105 ? 13.159 -14.317 -6.158 1.00 80.56 105 PRO A O 1
ATOM 818 N N . ARG A 1 106 ? 11.077 -14.877 -6.828 1.00 82.00 106 ARG A N 1
ATOM 819 C CA . ARG A 1 106 ? 10.455 -13.576 -6.513 1.00 82.00 106 ARG A CA 1
ATOM 820 C C . ARG A 1 106 ? 10.758 -13.142 -5.080 1.00 82.00 106 ARG A C 1
ATOM 822 O O . ARG A 1 106 ? 10.400 -13.842 -4.127 1.00 82.00 106 ARG A O 1
ATOM 829 N N . GLN A 1 107 ? 11.345 -11.956 -4.937 1.00 85.75 107 GLN A N 1
ATOM 830 C CA . GLN A 1 107 ? 11.626 -11.339 -3.644 1.00 85.75 107 GLN A CA 1
ATOM 831 C C . GLN A 1 107 ? 10.361 -11.196 -2.788 1.00 85.75 107 GLN A C 1
ATOM 833 O O . GLN A 1 107 ? 9.300 -10.767 -3.251 1.00 85.75 107 GLN A O 1
ATOM 838 N N . ARG A 1 108 ? 10.501 -11.522 -1.501 1.00 89.12 108 ARG A N 1
ATOM 839 C CA . ARG A 1 108 ? 9.503 -11.258 -0.461 1.00 89.12 108 ARG A CA 1
ATOM 840 C C . ARG A 1 108 ? 9.984 -10.110 0.407 1.00 89.12 108 ARG A C 1
ATOM 842 O O . ARG A 1 108 ? 11.177 -10.006 0.680 1.00 89.12 108 ARG A O 1
ATOM 849 N N . TYR A 1 109 ? 9.059 -9.281 0.863 1.00 89.81 109 TYR A N 1
ATOM 850 C CA . TYR A 1 109 ? 9.355 -8.219 1.813 1.00 89.81 109 TYR A CA 1
ATOM 851 C C . TYR A 1 109 ? 8.339 -8.219 2.954 1.00 89.81 109 TYR A C 1
ATOM 853 O O . TYR A 1 109 ? 7.193 -8.654 2.800 1.00 89.81 109 TYR A O 1
ATOM 861 N N . ILE A 1 110 ? 8.787 -7.746 4.115 1.00 91.69 110 ILE A N 1
ATOM 862 C CA . ILE A 1 110 ? 7.942 -7.587 5.295 1.00 91.69 110 ILE A CA 1
ATOM 863 C C . ILE A 1 110 ? 7.224 -6.246 5.151 1.00 91.69 110 ILE A C 1
ATOM 865 O O . ILE A 1 110 ? 7.856 -5.192 5.205 1.00 91.69 110 ILE A O 1
ATOM 869 N N . ALA A 1 111 ? 5.912 -6.292 4.943 1.00 92.94 111 ALA A N 1
ATOM 870 C CA . ALA A 1 111 ? 5.057 -5.116 4.898 1.00 92.94 111 ALA A CA 1
ATOM 871 C C . ALA A 1 111 ? 4.436 -4.862 6.272 1.00 92.94 111 ALA A C 1
ATOM 873 O O . ALA A 1 111 ? 4.046 -5.800 6.974 1.00 92.94 111 ALA A O 1
ATOM 874 N N . THR A 1 112 ? 4.302 -3.591 6.636 1.00 94.56 112 THR A N 1
ATOM 875 C CA . THR A 1 112 ? 3.497 -3.173 7.782 1.00 94.56 112 THR A CA 1
ATOM 876 C C . THR A 1 112 ? 2.077 -2.926 7.295 1.00 94.56 112 THR A C 1
ATOM 878 O O . THR A 1 112 ? 1.859 -2.167 6.356 1.00 94.56 112 THR A O 1
ATOM 881 N N . CYS A 1 113 ? 1.112 -3.611 7.895 1.00 94.00 113 CYS A N 1
ATOM 882 C CA . CYS A 1 113 ? -0.292 -3.550 7.520 1.00 94.00 113 CYS A CA 1
ATOM 883 C C . CYS A 1 113 ? -1.117 -2.967 8.659 1.00 94.00 113 CYS A C 1
ATOM 885 O O . CYS A 1 113 ? -0.913 -3.314 9.823 1.00 94.00 113 CYS A O 1
ATOM 887 N N . ASN A 1 114 ? -2.068 -2.103 8.316 1.00 94.38 114 ASN A N 1
ATOM 888 C CA . ASN A 1 114 ? -3.008 -1.499 9.245 1.00 94.38 114 ASN A CA 1
ATOM 889 C C . ASN A 1 114 ? -4.446 -1.815 8.820 1.00 94.38 114 ASN A C 1
ATOM 891 O O . ASN A 1 114 ? -4.814 -1.659 7.654 1.00 94.38 114 ASN A O 1
ATOM 895 N N . VAL A 1 115 ? -5.269 -2.274 9.761 1.00 94.88 115 VAL A N 1
ATOM 896 C CA . VAL A 1 115 ? -6.688 -2.559 9.510 1.00 94.88 115 VAL A CA 1
ATOM 897 C C . VAL A 1 115 ? -7.461 -1.260 9.289 1.00 94.88 115 VAL A C 1
ATOM 899 O O . VAL A 1 115 ? -7.319 -0.305 10.059 1.00 94.88 115 VAL A O 1
ATOM 902 N N . ARG A 1 116 ? -8.340 -1.248 8.279 1.00 93.00 116 ARG A N 1
ATOM 903 C CA . ARG A 1 116 ? -9.215 -0.110 7.968 1.00 93.00 116 ARG A CA 1
ATOM 904 C C . ARG A 1 116 ? -9.987 0.350 9.203 1.00 93.00 116 ARG A C 1
ATOM 906 O O . ARG A 1 116 ? -10.450 -0.487 9.984 1.00 93.00 116 ARG A O 1
ATOM 913 N N . PRO A 1 117 ? -10.174 1.665 9.379 1.00 89.31 117 PRO A N 1
ATOM 914 C CA . PRO A 1 117 ? -10.737 2.212 10.604 1.00 89.31 117 PRO A CA 1
ATOM 915 C C . PRO A 1 117 ? -12.207 1.823 10.812 1.00 89.31 117 PRO A C 1
ATOM 917 O O . PRO A 1 117 ? -12.675 1.865 11.941 1.00 89.31 117 PRO A O 1
ATOM 920 N N . ASP A 1 118 ? -12.921 1.382 9.778 1.00 88.38 118 ASP A N 1
ATOM 921 C CA . ASP A 1 118 ? -14.314 0.923 9.879 1.00 88.38 118 ASP A CA 1
ATOM 922 C C . ASP A 1 118 ? -14.441 -0.519 10.397 1.00 88.38 118 ASP A C 1
ATOM 924 O O . ASP A 1 118 ? -15.500 -0.925 10.871 1.00 88.38 118 ASP A O 1
ATOM 928 N N . VAL A 1 119 ? -13.359 -1.302 10.335 1.00 91.88 119 VAL A N 1
ATOM 929 C CA . VAL A 1 119 ? -13.367 -2.722 10.695 1.00 91.88 119 VAL A CA 1
ATOM 930 C C . VAL A 1 119 ? -12.943 -2.902 12.149 1.00 91.88 119 VAL A C 1
ATOM 932 O O . VAL A 1 119 ? -11.882 -2.436 12.587 1.00 91.88 119 VAL A O 1
ATOM 935 N N . LEU A 1 120 ? -13.775 -3.624 12.897 1.00 92.75 120 LEU A N 1
ATOM 936 C CA . LEU A 1 120 ? -13.508 -4.027 14.270 1.00 92.75 120 LEU A CA 1
ATOM 937 C C . LEU A 1 120 ? -12.871 -5.427 14.284 1.00 92.75 120 LEU A C 1
ATOM 939 O O . LEU A 1 120 ? -13.323 -6.328 13.579 1.00 92.75 120 LEU A O 1
ATOM 943 N N . CYS A 1 121 ? -11.786 -5.591 15.039 1.00 93.69 121 CYS A N 1
ATOM 944 C CA . CYS A 1 121 ? -11.007 -6.827 15.094 1.00 93.69 121 CYS A CA 1
ATOM 945 C C . CYS A 1 121 ? -10.319 -6.980 16.454 1.00 93.69 121 CYS A C 1
ATOM 947 O O . CYS A 1 121 ? -10.089 -5.990 17.152 1.00 93.69 121 CYS A O 1
ATOM 949 N N . LEU A 1 122 ? -9.980 -8.220 16.822 1.00 93.62 122 LEU A N 1
ATOM 950 C CA . LEU A 1 122 ? -9.291 -8.511 18.078 1.00 93.62 122 LEU A CA 1
ATOM 951 C C . LEU A 1 122 ? -7.775 -8.273 17.969 1.00 93.62 122 LEU A C 1
ATOM 953 O O . LEU A 1 122 ? -7.144 -8.595 16.956 1.00 93.62 122 LEU A O 1
ATOM 957 N N . GLY A 1 123 ? -7.171 -7.788 19.056 1.00 91.62 123 GLY A N 1
ATOM 958 C CA . GLY A 1 123 ? -5.724 -7.608 19.185 1.00 91.62 123 GLY A CA 1
ATOM 959 C C . GLY A 1 123 ? -5.195 -6.290 18.608 1.00 91.62 123 GLY A C 1
ATOM 960 O O . GLY A 1 123 ? -5.875 -5.266 18.609 1.00 91.62 123 GLY A O 1
ATOM 961 N N . ARG A 1 124 ? -3.932 -6.299 18.162 1.00 90.81 124 ARG A N 1
ATOM 962 C CA . ARG A 1 124 ? -3.261 -5.112 17.608 1.00 90.81 124 ARG A CA 1
ATOM 963 C C . ARG A 1 124 ? -3.685 -4.886 16.156 1.00 90.81 124 ARG A C 1
ATOM 965 O O . ARG A 1 124 ? -3.602 -5.803 15.344 1.00 90.81 124 ARG A O 1
ATOM 972 N N . ARG A 1 125 ? -4.095 -3.655 15.832 1.00 90.88 125 ARG A N 1
ATOM 973 C CA . ARG A 1 125 ? -4.560 -3.256 14.487 1.00 90.88 125 ARG A CA 1
ATOM 974 C C . ARG A 1 125 ? -3.433 -3.158 13.458 1.00 90.88 125 ARG A C 1
ATOM 976 O O . ARG A 1 125 ? -3.683 -3.358 12.274 1.00 90.88 125 ARG A O 1
ATOM 983 N N . GLN A 1 126 ? -2.215 -2.882 13.921 1.00 93.94 126 GLN A N 1
ATOM 984 C CA . GLN A 1 126 ? -1.007 -2.881 13.106 1.00 93.94 126 GLN A CA 1
ATOM 985 C C . GLN A 1 126 ? -0.285 -4.222 13.251 1.00 93.94 126 GLN A C 1
ATOM 987 O O . GLN A 1 126 ? -0.012 -4.671 14.368 1.00 93.94 126 GLN A O 1
ATOM 992 N N . PHE A 1 127 ? 0.012 -4.861 12.125 1.00 94.88 127 PHE A N 1
ATOM 993 C CA . PHE A 1 127 ? 0.684 -6.156 12.077 1.00 94.88 127 PHE A CA 1
ATOM 994 C C . PHE A 1 127 ? 1.618 -6.252 10.870 1.00 94.88 127 PHE A C 1
ATOM 996 O O . PHE A 1 127 ? 1.472 -5.520 9.894 1.00 94.88 127 PHE A O 1
ATOM 1003 N N . HIS A 1 128 ? 2.579 -7.170 10.930 1.00 94.00 128 HIS A N 1
ATOM 1004 C CA . HIS A 1 128 ? 3.507 -7.417 9.830 1.00 94.00 128 HIS A CA 1
ATOM 1005 C C . HIS A 1 128 ? 3.046 -8.601 8.981 1.00 94.00 128 HIS A C 1
ATOM 1007 O O . HIS A 1 128 ? 2.591 -9.614 9.515 1.00 94.00 128 HIS A O 1
ATOM 1013 N N . LYS A 1 129 ? 3.180 -8.485 7.658 1.00 92.88 129 LYS A N 1
ATOM 1014 C CA . LYS A 1 129 ? 2.818 -9.538 6.703 1.00 92.88 129 LYS A CA 1
ATOM 1015 C C . LYS A 1 129 ? 3.911 -9.706 5.653 1.00 92.88 129 LYS A C 1
ATOM 1017 O O . LYS A 1 129 ? 4.421 -8.726 5.119 1.00 92.88 129 LYS A O 1
ATOM 1022 N N . ASN A 1 130 ? 4.249 -10.955 5.340 1.00 92.31 130 ASN A N 1
ATOM 1023 C CA . ASN A 1 130 ? 5.180 -11.272 4.260 1.00 92.31 130 ASN A CA 1
ATOM 1024 C C . ASN A 1 130 ? 4.442 -11.229 2.925 1.00 92.31 130 ASN A C 1
ATOM 1026 O O . ASN A 1 130 ? 3.608 -12.094 2.650 1.00 92.31 130 ASN A O 1
ATOM 1030 N N . LEU A 1 131 ? 4.754 -10.226 2.108 1.00 91.06 131 LEU A N 1
ATOM 1031 C CA . LEU A 1 131 ? 4.164 -10.037 0.789 1.00 91.06 131 LEU A CA 1
ATOM 1032 C C . LEU A 1 131 ? 5.209 -10.274 -0.301 1.00 91.06 131 LEU A C 1
ATOM 1034 O O . LEU A 1 131 ? 6.412 -10.096 -0.099 1.00 91.06 131 LEU A O 1
ATOM 1038 N N . LEU A 1 132 ? 4.737 -10.710 -1.467 1.00 89.12 132 LEU A N 1
ATOM 1039 C CA . LEU A 1 132 ? 5.559 -10.766 -2.671 1.00 89.12 132 LEU A CA 1
ATOM 1040 C C . LEU A 1 132 ? 5.784 -9.344 -3.179 1.00 89.12 132 LEU A C 1
ATOM 1042 O O . LEU A 1 132 ? 4.868 -8.520 -3.151 1.00 89.12 132 LEU A O 1
ATOM 1046 N N . CYS A 1 133 ? 6.992 -9.066 -3.662 1.00 87.81 133 CYS A N 1
ATOM 1047 C CA . CYS A 1 133 ? 7.256 -7.802 -4.323 1.00 87.81 133 CYS A CA 1
ATOM 1048 C C . CYS A 1 133 ? 6.381 -7.664 -5.575 1.00 87.81 133 CYS A C 1
ATOM 1050 O O . CYS A 1 133 ? 6.319 -8.580 -6.396 1.00 87.81 133 CYS A O 1
ATOM 1052 N N . ASN A 1 134 ? 5.733 -6.508 -5.713 1.00 85.88 134 ASN A N 1
ATOM 1053 C CA . ASN A 1 134 ? 4.930 -6.137 -6.879 1.00 85.88 134 ASN A CA 1
ATOM 1054 C C . ASN A 1 134 ? 5.355 -4.774 -7.459 1.00 85.88 134 ASN A C 1
ATOM 1056 O O . ASN A 1 134 ? 4.576 -4.101 -8.124 1.00 85.88 134 ASN A O 1
ATOM 1060 N N . TRP A 1 135 ? 6.565 -4.311 -7.137 1.00 82.56 135 TRP A N 1
ATOM 1061 C CA . TRP A 1 135 ? 7.038 -2.993 -7.545 1.00 82.56 135 TRP A CA 1
ATOM 1062 C C . TRP A 1 135 ? 7.821 -3.037 -8.861 1.00 82.56 135 TRP A C 1
ATOM 1064 O O . TRP A 1 135 ? 8.833 -3.729 -8.987 1.00 82.56 135 TRP A O 1
ATOM 1074 N N . THR A 1 136 ? 7.373 -2.249 -9.834 1.00 80.38 136 THR A N 1
ATOM 1075 C CA . THR A 1 136 ? 8.026 -2.058 -11.134 1.00 80.38 136 THR A CA 1
ATOM 1076 C C . THR A 1 136 ? 8.148 -0.570 -11.427 1.00 80.38 136 THR A C 1
ATOM 1078 O O . THR A 1 136 ? 7.231 0.185 -11.115 1.00 80.38 136 THR A O 1
ATOM 1081 N N . ARG A 1 137 ? 9.227 -0.142 -12.094 1.00 74.94 137 ARG A N 1
ATOM 1082 C CA . ARG A 1 137 ? 9.423 1.266 -12.485 1.00 74.94 137 ARG A CA 1
ATOM 1083 C C . ARG A 1 137 ? 8.416 1.798 -13.515 1.00 74.94 137 ARG A C 1
ATOM 1085 O O . ARG A 1 137 ? 8.382 3.003 -13.727 1.00 74.94 137 ARG A O 1
ATOM 1092 N N . GLY A 1 138 ? 7.585 0.942 -14.116 1.00 80.25 138 GLY A N 1
ATOM 1093 C CA . GLY A 1 138 ? 6.520 1.400 -15.014 1.00 80.25 138 GLY A CA 1
ATOM 1094 C C . GLY A 1 138 ? 6.976 1.657 -16.451 1.00 80.25 138 GLY A C 1
ATOM 1095 O O . GLY A 1 138 ? 6.449 2.554 -17.099 1.00 80.25 138 GLY A O 1
ATOM 1096 N N . TYR A 1 139 ? 7.973 0.924 -16.951 1.00 84.19 139 TYR A N 1
ATOM 1097 C CA . TYR A 1 139 ? 8.467 1.111 -18.316 1.00 84.19 139 TYR A CA 1
ATOM 1098 C C . TYR A 1 139 ? 7.460 0.605 -19.353 1.00 84.19 139 TYR A C 1
ATOM 1100 O O . TYR A 1 139 ? 7.085 -0.569 -19.329 1.00 84.19 139 TYR A O 1
ATOM 1108 N N . SER A 1 140 ? 7.058 1.477 -20.281 1.00 87.44 140 SER A N 1
ATOM 1109 C CA . SER A 1 140 ? 6.167 1.127 -21.392 1.00 87.44 140 SER A CA 1
ATOM 1110 C C . SER A 1 140 ? 6.970 0.800 -22.648 1.00 87.44 140 SER A C 1
ATOM 1112 O O . SER A 1 140 ? 7.878 1.545 -23.031 1.00 87.44 140 SER A O 1
ATOM 1114 N N . TRP A 1 141 ? 6.613 -0.307 -23.303 1.00 88.19 141 TRP A N 1
ATOM 1115 C CA . TRP A 1 141 ? 7.253 -0.740 -24.548 1.00 88.19 141 TRP A CA 1
ATOM 1116 C C . TRP A 1 141 ? 7.052 0.280 -25.673 1.00 88.19 141 TRP A C 1
ATOM 1118 O O . TRP A 1 141 ? 8.011 0.673 -26.333 1.00 88.19 141 TRP A O 1
ATOM 1128 N N . TRP A 1 142 ? 5.826 0.787 -25.832 1.00 89.44 142 TRP A N 1
ATOM 1129 C CA . TRP A 1 142 ? 5.504 1.799 -26.840 1.00 89.44 142 TRP A CA 1
ATOM 1130 C C . TRP A 1 142 ? 6.291 3.088 -26.634 1.00 89.44 142 TRP A C 1
ATOM 1132 O O . TRP A 1 142 ? 6.801 3.659 -27.595 1.00 89.44 142 TRP A O 1
ATOM 1142 N N . THR A 1 143 ? 6.437 3.534 -25.385 1.00 88.94 143 THR A N 1
ATOM 1143 C CA . THR A 1 143 ? 7.240 4.721 -25.075 1.00 88.94 143 THR A CA 1
ATOM 1144 C C . THR A 1 143 ? 8.710 4.499 -25.418 1.00 88.94 143 THR A C 1
ATOM 1146 O O . THR A 1 143 ? 9.312 5.364 -26.049 1.00 88.94 143 THR A O 1
ATOM 1149 N N . ALA A 1 144 ? 9.278 3.338 -25.075 1.00 89.12 144 ALA A N 1
ATOM 1150 C CA . ALA A 1 144 ? 10.651 2.997 -25.446 1.00 89.12 144 ALA A CA 1
ATOM 1151 C C . ALA A 1 144 ? 10.843 2.960 -26.975 1.00 89.12 144 ALA A C 1
ATOM 1153 O O . ALA A 1 144 ? 11.836 3.480 -27.482 1.00 89.12 144 ALA A O 1
ATOM 1154 N N . LEU A 1 145 ? 9.869 2.416 -27.712 1.00 89.50 145 LEU A N 1
ATOM 1155 C CA . LEU A 1 145 ? 9.894 2.332 -29.173 1.00 89.50 145 LEU A CA 1
ATOM 1156 C C . LEU A 1 145 ? 9.834 3.723 -29.819 1.00 89.50 145 LEU A C 1
ATOM 1158 O O . LEU A 1 145 ? 10.673 4.053 -30.655 1.00 89.50 145 LEU A O 1
ATOM 1162 N N . VAL A 1 146 ? 8.895 4.575 -29.399 1.00 91.75 146 VAL A N 1
ATOM 1163 C CA . VAL A 1 146 ? 8.772 5.950 -29.915 1.00 91.75 146 VAL A CA 1
ATOM 1164 C C . VAL A 1 146 ? 10.027 6.770 -29.606 1.00 91.75 146 VAL A C 1
ATOM 1166 O O . VAL A 1 146 ? 10.523 7.481 -30.480 1.00 91.75 146 VAL A O 1
ATOM 1169 N N . LEU A 1 147 ? 10.581 6.644 -28.395 1.00 88.56 147 LEU A N 1
ATOM 1170 C CA . LEU A 1 147 ? 11.831 7.312 -28.023 1.00 88.56 147 LEU A CA 1
ATOM 1171 C C . LEU A 1 147 ? 13.014 6.831 -28.867 1.00 88.56 147 LEU A C 1
ATOM 1173 O O . LEU A 1 147 ? 13.850 7.648 -29.242 1.00 88.56 147 LEU A O 1
ATOM 1177 N N . SER A 1 148 ? 13.058 5.546 -29.217 1.00 87.38 148 SER A N 1
ATOM 1178 C CA . SER A 1 148 ? 14.084 4.995 -30.105 1.00 87.38 148 SER A CA 1
ATOM 1179 C C . SER A 1 148 ? 13.978 5.555 -31.534 1.00 87.38 148 SER A C 1
ATOM 1181 O O . SER A 1 148 ? 14.994 5.911 -32.127 1.00 87.38 148 SER A O 1
ATOM 1183 N N . ILE A 1 149 ? 12.761 5.741 -32.064 1.00 87.81 149 ILE A N 1
ATOM 1184 C CA . ILE A 1 149 ? 12.547 6.321 -33.403 1.00 87.81 149 ILE A CA 1
ATOM 1185 C C . ILE A 1 149 ? 12.916 7.810 -33.445 1.00 87.81 149 ILE A C 1
ATOM 1187 O O . ILE A 1 149 ? 13.631 8.245 -34.344 1.00 87.81 149 ILE A O 1
ATOM 1191 N N . VAL A 1 150 ? 12.407 8.606 -32.499 1.00 87.50 150 VAL A N 1
ATOM 1192 C CA . VAL A 1 150 ? 12.511 10.077 -32.560 1.00 87.50 150 VAL A CA 1
ATOM 1193 C C . VAL A 1 150 ? 13.841 10.577 -31.993 1.00 87.50 150 VAL A C 1
ATOM 1195 O O . VAL A 1 150 ? 14.389 11.568 -32.468 1.00 87.50 150 VAL A O 1
ATOM 1198 N N . LEU A 1 151 ? 14.366 9.903 -30.967 1.00 83.38 151 LEU A N 1
ATOM 1199 C CA . LEU A 1 151 ? 15.501 10.365 -30.164 1.00 83.38 151 LEU A CA 1
ATOM 1200 C C . LEU A 1 151 ? 16.571 9.276 -29.948 1.00 83.38 151 LEU A C 1
ATOM 1202 O O . LEU A 1 151 ? 17.469 9.461 -29.122 1.00 83.38 151 LEU A O 1
ATOM 1206 N N . GLY A 1 152 ? 16.531 8.166 -30.694 1.00 78.88 152 GLY A N 1
ATOM 1207 C CA . GLY A 1 152 ? 17.500 7.072 -30.541 1.00 78.88 152 GLY A CA 1
ATOM 1208 C C . GLY A 1 152 ? 18.938 7.477 -30.873 1.00 78.88 152 GLY A C 1
ATOM 1209 O O . GLY A 1 152 ? 19.882 6.993 -30.257 1.00 78.88 152 GLY A O 1
ATOM 1210 N N . GLY A 1 153 ? 19.126 8.455 -31.768 1.00 79.75 153 GLY A N 1
ATOM 1211 C CA . GLY A 1 153 ? 20.455 8.967 -32.127 1.00 79.75 153 GLY A CA 1
ATOM 1212 C C . GLY A 1 153 ? 21.111 9.711 -30.965 1.00 79.75 153 GLY A C 1
ATOM 1213 O O . GLY A 1 153 ? 22.327 9.710 -30.823 1.00 79.75 153 GLY A O 1
ATOM 1214 N N . PHE A 1 154 ? 20.299 10.276 -30.073 1.00 83.00 154 PHE A N 1
ATOM 1215 C CA . PHE A 1 154 ? 20.750 10.902 -28.832 1.00 83.00 154 PHE A CA 1
ATOM 1216 C C . PHE A 1 154 ? 20.766 9.915 -27.649 1.00 83.00 154 PHE A C 1
ATOM 1218 O O . PHE A 1 154 ? 21.100 10.305 -26.531 1.00 83.00 154 PHE A O 1
ATOM 1225 N N . GLY A 1 155 ? 20.405 8.644 -27.873 1.00 82.00 155 GLY A N 1
ATOM 1226 C CA . GLY A 1 155 ? 20.361 7.596 -26.852 1.00 82.00 155 GLY A CA 1
ATOM 1227 C C . GLY A 1 155 ? 19.228 7.745 -25.833 1.00 82.00 155 GLY A C 1
ATOM 1228 O O . GLY A 1 155 ? 19.335 7.205 -24.729 1.00 82.00 155 GLY A O 1
ATOM 1229 N N . ALA A 1 156 ? 18.154 8.480 -26.151 1.00 85.94 156 ALA A N 1
ATOM 1230 C CA . ALA A 1 156 ? 17.060 8.737 -25.209 1.00 85.94 156 ALA A CA 1
ATOM 1231 C C . ALA A 1 156 ? 16.317 7.462 -24.778 1.00 85.94 156 ALA A C 1
ATOM 1233 O O . ALA A 1 156 ? 15.862 7.379 -23.639 1.00 85.94 156 ALA A O 1
ATOM 1234 N N . ASP A 1 157 ? 16.245 6.448 -25.644 1.00 84.62 157 ASP A N 1
ATOM 1235 C CA . ASP A 1 157 ? 15.731 5.115 -25.312 1.00 84.62 157 ASP A CA 1
ATOM 1236 C C . ASP A 1 157 ? 16.556 4.446 -24.195 1.00 84.62 157 ASP A C 1
ATOM 1238 O O . ASP A 1 157 ? 15.990 3.874 -23.263 1.00 84.62 157 ASP A O 1
ATOM 1242 N N . ARG A 1 158 ? 17.890 4.594 -24.211 1.00 86.75 158 ARG A N 1
ATOM 1243 C CA . ARG A 1 158 ? 18.792 4.039 -23.184 1.00 86.75 158 ARG A CA 1
ATOM 1244 C C . ARG A 1 158 ? 18.719 4.799 -21.875 1.00 86.75 158 ARG A C 1
ATOM 1246 O O . ARG A 1 158 ? 18.695 4.179 -20.812 1.00 86.75 158 ARG A O 1
ATOM 1253 N N . PHE A 1 159 ? 18.621 6.125 -21.941 1.00 86.06 159 PHE A N 1
ATOM 1254 C CA . PHE A 1 159 ? 18.357 6.938 -20.756 1.00 86.06 159 PHE A CA 1
ATOM 1255 C C . PHE A 1 159 ? 17.007 6.586 -20.126 1.00 86.06 159 PHE A C 1
ATOM 1257 O O . PHE A 1 159 ? 16.933 6.445 -18.905 1.00 86.06 159 PHE A O 1
ATOM 1264 N N . TYR A 1 160 ? 15.96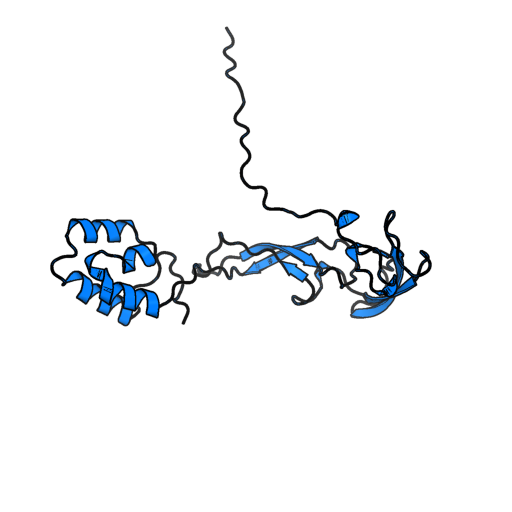8 6.371 -20.942 1.00 85.75 160 TYR A N 1
ATOM 1265 C CA . TYR A 1 160 ? 14.648 5.962 -20.467 1.00 85.75 160 TYR A CA 1
ATOM 1266 C C . TYR A 1 160 ? 14.700 4.614 -19.746 1.00 85.75 160 TYR A C 1
ATOM 1268 O O . TYR A 1 160 ? 14.205 4.511 -18.631 1.00 85.75 160 TYR A O 1
ATOM 1276 N N . LEU A 1 161 ? 15.378 3.609 -20.304 1.00 84.06 161 LEU A N 1
ATOM 1277 C CA . LEU A 1 161 ? 15.493 2.277 -19.692 1.00 84.06 161 LEU A CA 1
ATOM 1278 C C . LEU A 1 161 ? 16.414 2.223 -18.456 1.00 84.06 161 LEU A C 1
ATOM 1280 O O . LEU A 1 161 ? 16.537 1.164 -17.844 1.00 84.06 161 LEU A O 1
ATOM 1284 N N . GLY A 1 162 ? 17.038 3.340 -18.062 1.00 83.00 162 GLY A N 1
ATOM 1285 C CA . GLY A 1 162 ? 17.937 3.434 -16.904 1.00 83.00 162 GLY A CA 1
ATOM 1286 C C . GLY A 1 162 ? 19.409 3.133 -17.212 1.00 83.00 162 GLY A C 1
ATOM 1287 O O . GLY A 1 162 ? 20.249 3.178 -16.313 1.00 83.00 162 GLY A O 1
ATOM 1288 N N . MET A 1 163 ? 19.748 2.882 -18.478 1.00 82.50 163 MET A N 1
ATOM 1289 C CA . MET A 1 163 ? 21.098 2.578 -18.966 1.00 82.50 163 MET A CA 1
ATOM 1290 C C . MET A 1 163 ? 21.841 3.857 -19.383 1.00 82.50 163 MET A C 1
ATOM 1292 O O . MET A 1 163 ? 22.274 4.019 -20.524 1.00 82.50 163 MET A O 1
ATOM 1296 N N . TRP A 1 164 ? 21.984 4.797 -18.446 1.00 81.19 164 TRP A N 1
ATOM 1297 C CA . TRP A 1 164 ? 22.522 6.136 -18.723 1.00 81.19 164 TRP A CA 1
ATOM 1298 C C . TRP A 1 164 ? 23.972 6.133 -19.240 1.00 81.19 164 TRP A C 1
ATOM 1300 O O . TRP A 1 164 ? 24.343 7.005 -20.021 1.00 81.19 164 TRP A O 1
ATOM 1310 N N . GLN A 1 165 ? 24.783 5.143 -18.853 1.00 84.50 165 GLN A N 1
ATOM 1311 C CA . GLN A 1 165 ? 26.180 5.032 -19.294 1.00 84.50 165 GLN A CA 1
ATOM 1312 C C . GLN A 1 165 ? 26.293 4.756 -20.802 1.00 84.50 165 GLN A C 1
ATOM 1314 O O . GLN A 1 165 ? 27.075 5.412 -21.488 1.00 84.50 165 GLN A O 1
ATOM 1319 N N . GLU A 1 166 ? 25.470 3.849 -21.340 1.00 81.38 166 GLU A N 1
ATOM 1320 C CA . GLU A 1 166 ? 25.420 3.588 -22.786 1.00 81.38 166 GLU A CA 1
ATOM 1321 C C . GLU A 1 166 ? 24.834 4.774 -23.561 1.00 81.38 166 GLU A C 1
ATOM 1323 O O . GLU A 1 166 ? 25.291 5.083 -24.663 1.00 81.38 166 GLU A O 1
ATOM 1328 N N . GLY A 1 167 ? 23.857 5.476 -22.973 1.00 82.00 167 GLY A N 1
ATOM 1329 C CA . GLY A 1 167 ? 23.270 6.683 -23.560 1.00 82.00 167 GLY A CA 1
ATOM 1330 C C . GLY A 1 167 ? 24.302 7.793 -23.787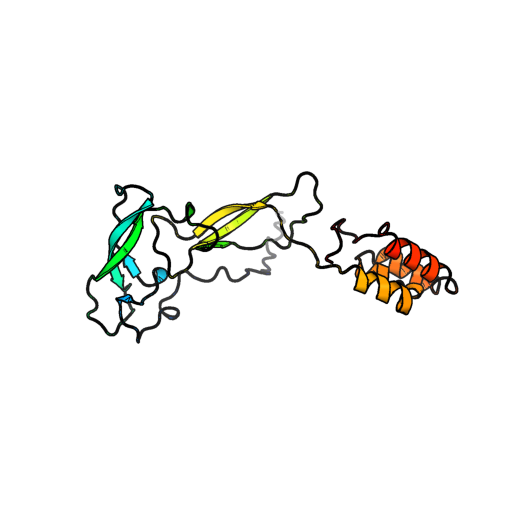 1.00 82.00 167 GLY A C 1
ATOM 1331 O O . GLY A 1 167 ? 24.334 8.400 -24.856 1.00 82.00 167 GLY A O 1
ATOM 1332 N N . ILE A 1 168 ? 25.211 8.009 -22.830 1.00 84.25 168 ILE A N 1
ATOM 1333 C CA . ILE A 1 168 ? 26.292 8.999 -22.963 1.00 84.25 168 ILE A CA 1
ATOM 1334 C C . ILE A 1 168 ? 27.266 8.620 -24.089 1.00 84.25 168 ILE A C 1
ATOM 1336 O O . ILE A 1 168 ? 27.680 9.488 -24.858 1.00 84.25 168 ILE A O 1
ATOM 1340 N N . GLY A 1 169 ? 27.602 7.333 -24.233 1.00 83.00 169 GLY A N 1
ATOM 1341 C CA . GLY A 1 169 ? 28.470 6.861 -25.320 1.00 83.00 169 GLY A CA 1
ATOM 1342 C C . GLY A 1 169 ? 27.888 7.136 -26.713 1.00 83.00 169 GLY A C 1
ATOM 1343 O O . GLY A 1 169 ? 28.608 7.547 -27.628 1.00 83.00 169 GLY A O 1
ATOM 1344 N N . LYS A 1 170 ? 26.566 6.995 -26.868 1.00 80.56 170 LYS A N 1
ATOM 1345 C CA . LYS A 1 170 ? 25.851 7.348 -28.107 1.00 80.56 170 LYS A CA 1
ATOM 1346 C C . LYS A 1 170 ? 25.843 8.854 -28.361 1.00 80.56 170 LYS A C 1
ATOM 1348 O O . LYS A 1 170 ? 26.044 9.283 -29.492 1.00 80.56 170 LYS A O 1
ATOM 1353 N N . LEU A 1 171 ? 25.699 9.659 -27.310 1.00 82.12 171 LEU A N 1
ATOM 1354 C CA . LEU A 1 171 ? 25.692 11.116 -27.423 1.00 82.12 171 LEU A CA 1
ATOM 1355 C C . LEU A 1 171 ? 27.037 11.667 -27.929 1.00 82.12 171 LEU A C 1
ATOM 1357 O O . LEU A 1 171 ? 27.061 12.487 -28.844 1.00 82.12 171 LEU A O 1
ATOM 1361 N N . PHE A 1 172 ? 28.158 11.178 -27.388 1.00 80.44 172 PHE A N 1
ATOM 1362 C CA . PHE A 1 172 ? 29.498 11.612 -27.811 1.00 80.44 172 PHE A CA 1
ATOM 1363 C C . PHE A 1 172 ? 29.896 11.115 -29.204 1.00 80.44 172 PHE A C 1
ATOM 1365 O O . PHE A 1 172 ? 30.693 11.760 -29.880 1.00 80.44 172 PHE A O 1
ATOM 1372 N N . SER A 1 173 ? 29.321 10.002 -29.661 1.00 77.00 173 SER A N 1
ATOM 1373 C CA . SER A 1 173 ? 29.508 9.495 -31.026 1.00 77.00 173 SER A CA 1
ATOM 1374 C C . SER A 1 173 ? 28.535 10.115 -32.043 1.00 77.00 173 SER A C 1
ATOM 1376 O O . SER A 1 173 ? 28.440 9.622 -33.169 1.00 77.00 173 SER A O 1
ATOM 1378 N N . PHE A 1 174 ? 27.808 11.181 -31.663 1.00 71.25 174 PHE A N 1
ATOM 1379 C CA . PHE A 1 174 ? 26.738 11.803 -32.460 1.00 71.25 174 PHE A CA 1
ATOM 1380 C C . PHE A 1 174 ? 25.717 10.781 -32.994 1.00 71.25 174 PHE A C 1
ATOM 1382 O O . PHE A 1 174 ? 25.196 10.919 -34.102 1.00 71.25 174 PHE A O 1
ATOM 1389 N N . GLY A 1 175 ? 25.469 9.705 -32.240 1.00 67.00 175 GLY A N 1
ATOM 1390 C CA . GLY A 1 175 ? 24.525 8.658 -32.624 1.00 67.00 175 GLY A CA 1
ATOM 1391 C C . GLY A 1 175 ? 24.876 7.926 -33.918 1.00 67.00 175 GLY A C 1
ATOM 1392 O O . GLY A 1 175 ? 23.981 7.356 -34.540 1.00 67.00 175 GLY A O 1
ATOM 1393 N N . GLY A 1 176 ? 26.141 7.985 -34.359 1.00 64.75 176 GLY A N 1
ATOM 1394 C CA . GLY A 1 176 ? 26.657 7.374 -35.586 1.00 64.75 176 GLY A CA 1
ATOM 1395 C C . GLY A 1 176 ? 25.699 7.449 -36.779 1.00 64.75 176 GLY A C 1
ATOM 1396 O O . GLY A 1 176 ? 25.181 6.418 -37.200 1.00 64.75 176 GLY A O 1
ATOM 1397 N N . LEU A 1 177 ? 25.445 8.654 -37.306 1.00 71.38 177 LEU A N 1
ATOM 1398 C CA . LEU A 1 177 ? 24.783 8.903 -38.606 1.00 71.38 177 LEU A CA 1
ATOM 1399 C C . LEU A 1 177 ? 23.432 8.174 -38.837 1.00 71.38 177 LEU A C 1
ATOM 1401 O O . LEU A 1 177 ? 23.027 7.985 -39.980 1.00 71.38 177 LEU A O 1
ATOM 1405 N N . GLY A 1 178 ? 22.721 7.764 -37.778 1.00 74.19 178 GLY A N 1
ATOM 1406 C CA . GLY A 1 178 ? 21.443 7.041 -37.881 1.00 74.19 178 GLY A CA 1
ATOM 1407 C C . GLY A 1 178 ? 21.555 5.513 -38.017 1.00 74.19 178 GLY A C 1
ATOM 1408 O O . GLY A 1 178 ? 20.547 4.827 -38.169 1.00 74.19 178 GLY A O 1
ATOM 1409 N N . VAL A 1 179 ? 22.760 4.940 -37.929 1.00 83.75 179 VAL A N 1
ATOM 1410 C CA . VAL A 1 179 ? 22.926 3.476 -37.856 1.00 83.75 179 VAL A CA 1
ATOM 1411 C C . VAL A 1 179 ? 22.503 2.964 -36.476 1.00 83.75 179 VAL A C 1
ATOM 1413 O O . VAL A 1 179 ? 21.810 1.954 -36.376 1.00 83.75 179 VAL A O 1
ATOM 1416 N N . TRP A 1 180 ? 22.853 3.688 -35.407 1.00 83.19 180 TRP A N 1
ATOM 1417 C CA . TRP A 1 180 ? 22.478 3.316 -34.039 1.00 83.19 180 TRP A CA 1
ATOM 1418 C C . TRP A 1 180 ? 20.969 3.362 -33.807 1.00 83.19 180 TRP A C 1
ATOM 1420 O O . TRP A 1 180 ? 20.433 2.433 -33.213 1.00 83.19 180 TRP A O 1
ATOM 1430 N N . THR A 1 181 ? 20.275 4.369 -34.350 1.00 84.62 181 THR A N 1
ATOM 1431 C CA . THR A 1 181 ? 18.805 4.436 -34.296 1.00 84.62 181 THR A CA 1
ATOM 1432 C C . THR A 1 181 ? 18.170 3.212 -34.937 1.00 84.62 181 THR A C 1
ATOM 1434 O O . THR A 1 181 ? 17.250 2.637 -34.367 1.00 84.62 181 THR A O 1
ATOM 1437 N N . LEU A 1 182 ? 18.667 2.777 -36.100 1.00 87.19 182 LEU A N 1
ATOM 1438 C CA . LEU A 1 182 ? 18.119 1.616 -36.801 1.00 87.19 182 LEU A CA 1
ATOM 1439 C C . LEU A 1 182 ? 18.318 0.325 -35.996 1.00 87.19 182 LEU A C 1
ATOM 1441 O O . LEU A 1 182 ? 17.390 -0.473 -35.871 1.00 87.19 182 LEU A O 1
ATOM 1445 N N . VAL A 1 183 ? 19.501 0.143 -35.403 1.00 87.44 183 VAL A N 1
ATOM 1446 C CA . VAL A 1 183 ? 19.795 -1.006 -34.535 1.00 87.44 183 VAL A CA 1
ATOM 1447 C C . VAL A 1 183 ? 18.918 -0.990 -33.279 1.00 87.44 183 VAL A C 1
ATOM 1449 O O . VAL A 1 183 ? 18.337 -2.017 -32.932 1.00 87.44 183 VAL A O 1
ATOM 1452 N N . ASP A 1 184 ? 18.770 0.158 -32.616 1.00 86.00 184 ASP A N 1
ATOM 1453 C CA . ASP A 1 184 ? 17.947 0.271 -31.408 1.00 86.00 184 ASP A CA 1
ATOM 1454 C C . ASP A 1 184 ? 16.467 0.008 -31.682 1.00 86.00 184 ASP A C 1
ATOM 1456 O O . ASP A 1 184 ? 15.837 -0.729 -30.924 1.00 86.00 184 ASP A O 1
ATOM 1460 N N . VAL A 1 185 ? 15.928 0.533 -32.787 1.00 88.31 185 VAL A N 1
ATOM 1461 C CA . VAL A 1 185 ? 14.531 0.298 -33.174 1.00 88.31 185 VAL A CA 1
ATOM 1462 C C . VAL A 1 185 ? 14.278 -1.195 -33.371 1.00 88.31 185 VAL A C 1
ATOM 1464 O O . VAL A 1 185 ? 13.292 -1.709 -32.849 1.00 88.31 185 VAL A O 1
ATOM 1467 N N . VAL A 1 186 ? 15.176 -1.915 -34.054 1.00 90.25 186 VAL A N 1
ATOM 1468 C CA . VAL A 1 186 ? 15.050 -3.371 -34.242 1.00 90.25 186 VAL A CA 1
A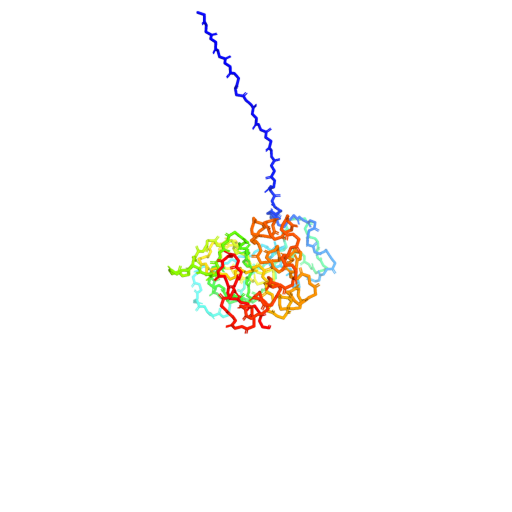TOM 1469 C C . VAL A 1 186 ? 15.132 -4.113 -32.905 1.00 90.25 186 VAL A C 1
ATOM 1471 O O . VAL A 1 186 ? 14.324 -5.006 -32.655 1.00 90.25 186 VAL A O 1
ATOM 1474 N N . LEU A 1 187 ? 16.063 -3.737 -32.025 1.00 87.44 187 LEU A N 1
ATOM 1475 C CA . LEU A 1 187 ? 16.251 -4.393 -30.725 1.00 87.44 187 LEU A CA 1
ATOM 1476 C C . LEU A 1 187 ? 15.060 -4.190 -29.775 1.00 87.44 187 LEU A C 1
ATOM 1478 O O . LEU A 1 187 ? 14.661 -5.134 -29.089 1.00 87.44 187 LEU A O 1
ATOM 1482 N N . VAL A 1 188 ? 14.482 -2.985 -29.740 1.00 87.44 188 VAL A N 1
ATOM 1483 C CA . VAL A 1 188 ? 13.289 -2.678 -28.933 1.00 87.44 188 VAL A CA 1
ATOM 1484 C C . VAL A 1 188 ? 12.048 -3.326 -29.545 1.00 87.44 188 VAL A C 1
ATOM 1486 O O . VAL A 1 188 ? 11.265 -3.944 -28.823 1.00 87.44 188 VAL A O 1
ATOM 1489 N N . ALA A 1 189 ? 11.881 -3.255 -30.870 1.00 86.62 189 ALA A N 1
ATOM 1490 C CA . ALA A 1 189 ? 10.740 -3.855 -31.559 1.00 86.62 189 ALA A CA 1
ATOM 1491 C C . ALA A 1 189 ? 10.709 -5.385 -31.418 1.00 86.62 189 ALA A C 1
ATOM 1493 O O . ALA A 1 189 ? 9.644 -5.960 -31.208 1.00 86.62 189 ALA A O 1
ATOM 1494 N N . ALA A 1 190 ? 11.872 -6.043 -31.468 1.00 87.81 190 ALA A N 1
ATOM 1495 C CA . ALA A 1 190 ? 11.998 -7.481 -31.238 1.00 87.81 190 ALA A CA 1
ATOM 1496 C C . ALA A 1 190 ? 11.855 -7.885 -29.755 1.00 87.81 190 ALA A C 1
ATOM 1498 O O . ALA A 1 190 ? 11.857 -9.075 -29.448 1.00 87.81 190 ALA A O 1
ATOM 1499 N N . GLY A 1 191 ? 11.774 -6.921 -28.827 1.00 83.50 191 GLY A N 1
ATOM 1500 C CA . GLY A 1 191 ? 11.725 -7.177 -27.383 1.00 83.50 191 GLY A CA 1
ATOM 1501 C C . GLY A 1 191 ? 13.020 -7.760 -26.806 1.00 83.50 191 GLY A C 1
ATOM 1502 O O . GLY A 1 191 ? 13.022 -8.233 -25.672 1.00 83.50 191 GLY A O 1
ATOM 1503 N N . TYR A 1 192 ? 14.117 -7.739 -27.571 1.00 83.44 192 TYR A N 1
ATOM 1504 C CA . TYR A 1 192 ? 15.426 -8.213 -27.115 1.00 83.44 192 TYR A CA 1
ATOM 1505 C C . TYR A 1 192 ? 16.061 -7.230 -26.128 1.00 83.44 192 TYR A C 1
ATOM 1507 O O . TYR A 1 192 ? 16.815 -7.622 -25.239 1.00 83.44 192 TYR A O 1
ATOM 1515 N N . LEU A 1 193 ? 15.736 -5.943 -26.272 1.00 83.31 193 LEU A N 1
ATOM 1516 C CA . LEU A 1 193 ? 16.120 -4.916 -25.322 1.00 83.31 193 LEU A CA 1
ATOM 1517 C C . LEU A 1 193 ? 15.021 -4.704 -24.281 1.00 83.31 193 LEU A C 1
ATOM 1519 O O . LEU A 1 193 ? 13.881 -4.441 -24.646 1.00 83.31 193 LEU A O 1
ATOM 1523 N N . GLY A 1 194 ? 15.381 -4.790 -22.999 1.00 82.19 194 GLY A N 1
ATOM 1524 C CA . GLY A 1 194 ? 14.485 -4.551 -21.870 1.00 82.19 194 GLY A CA 1
ATOM 1525 C C . GLY A 1 194 ? 15.019 -3.489 -20.901 1.00 82.19 194 GLY A C 1
ATOM 1526 O O . GLY A 1 194 ? 16.139 -3.004 -21.060 1.00 82.19 194 GLY A O 1
ATOM 1527 N N . PRO A 1 195 ? 14.229 -3.112 -19.883 1.00 82.75 195 PRO A N 1
ATOM 1528 C CA . PRO A 1 195 ? 14.653 -2.206 -18.816 1.00 82.75 195 PRO A CA 1
ATOM 1529 C C . PRO A 1 195 ? 15.925 -2.670 -18.099 1.00 82.75 195 PRO A C 1
ATOM 1531 O O . PRO A 1 195 ? 16.106 -3.870 -17.911 1.00 82.75 195 PRO A O 1
ATOM 1534 N N . ALA A 1 196 ? 16.740 -1.736 -17.593 1.00 78.12 196 ALA A N 1
ATOM 1535 C CA . ALA A 1 196 ? 17.964 -2.049 -16.838 1.00 78.12 196 ALA A CA 1
ATOM 1536 C C . ALA A 1 196 ? 17.703 -2.889 -15.583 1.00 78.12 196 ALA A C 1
ATOM 1538 O O . ALA A 1 196 ? 18.567 -3.634 -15.131 1.00 78.12 196 ALA A O 1
ATOM 1539 N N . ASP A 1 197 ? 16.500 -2.768 -15.021 1.00 72.75 197 ASP A N 1
ATOM 1540 C CA . ASP A 1 197 ? 16.098 -3.583 -13.889 1.00 72.75 197 ASP A CA 1
ATOM 1541 C C . ASP A 1 197 ? 15.878 -5.048 -14.325 1.00 72.75 197 ASP A C 1
ATOM 1543 O O . ASP A 1 197 ? 16.000 -5.945 -13.512 1.00 72.75 197 ASP A O 1
ATOM 1547 N N . GLY A 1 198 ? 15.582 -5.363 -15.588 1.00 74.06 198 GLY A N 1
ATOM 1548 C CA . GLY A 1 198 ? 15.210 -6.722 -16.019 1.00 74.06 198 GLY A CA 1
ATOM 1549 C C . GLY A 1 198 ? 13.735 -7.055 -15.755 1.00 74.06 198 GLY A C 1
ATOM 1550 O O . GLY A 1 198 ? 13.315 -8.208 -15.828 1.00 74.06 198 GLY A O 1
ATOM 1551 N N . SER A 1 199 ? 12.928 -6.041 -15.419 1.00 76.88 199 SER A N 1
ATOM 1552 C CA . SER A 1 199 ? 11.465 -6.138 -15.386 1.00 76.88 199 SER A CA 1
ATOM 1553 C C . SER A 1 199 ? 10.892 -6.207 -16.800 1.00 76.88 199 SER A C 1
ATOM 1555 O O . SER A 1 199 ? 11.409 -5.559 -17.703 1.00 76.88 199 SER A O 1
ATOM 1557 N N . LEU A 1 200 ? 9.772 -6.90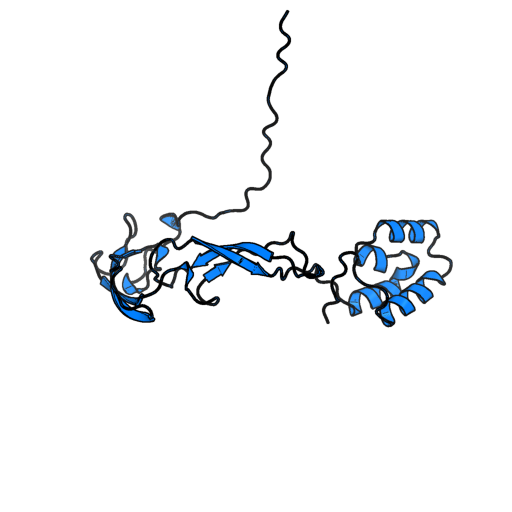2 -16.981 1.00 78.12 200 LEU A N 1
ATOM 1558 C CA . LEU A 1 200 ? 9.046 -6.905 -18.252 1.00 78.12 200 LEU A CA 1
ATOM 1559 C C . LEU A 1 200 ? 8.380 -5.536 -18.505 1.00 78.12 200 LEU A C 1
ATOM 1561 O O . LEU A 1 200 ? 8.024 -4.837 -17.552 1.00 78.12 200 LEU A O 1
ATOM 1565 N N . TYR A 1 201 ? 8.226 -5.149 -19.774 1.00 79.69 201 TYR A N 1
ATOM 1566 C CA . TYR A 1 201 ? 7.454 -3.963 -20.150 1.00 79.69 201 TYR A CA 1
ATOM 1567 C C . TYR A 1 201 ? 5.994 -4.080 -19.703 1.00 79.69 201 TYR A C 1
ATOM 1569 O O . TYR A 1 201 ? 5.384 -5.146 -19.793 1.00 79.69 201 TYR A O 1
ATOM 1577 N N . ILE A 1 202 ? 5.424 -2.964 -19.261 1.00 80.12 202 ILE A N 1
ATOM 1578 C CA . ILE A 1 202 ? 3.984 -2.851 -19.038 1.00 80.12 202 ILE A CA 1
ATOM 1579 C C . ILE A 1 202 ? 3.327 -2.529 -20.381 1.00 80.12 202 ILE A C 1
ATOM 1581 O O . ILE A 1 202 ? 3.721 -1.572 -21.059 1.00 80.12 202 ILE A O 1
ATOM 1585 N N . SER A 1 203 ? 2.397 -3.405 -20.772 1.00 67.62 203 SER A N 1
ATOM 1586 C CA . SER A 1 203 ? 1.597 -3.291 -21.994 1.00 67.62 203 SER A CA 1
ATOM 1587 C C . SER A 1 203 ? 0.546 -2.197 -21.895 1.00 67.62 203 SER A C 1
ATOM 1589 O O . SER A 1 203 ? 0.091 -1.903 -20.768 1.00 67.62 203 SER A O 1
#

Radius of gyration: 27.46 Å; chains: 1; bounding box: 74×34×66 Å

Organism: Rhipicephalus microplus (NCBI:txid6941)

Sequence (203 aa):
MNMRRQVMARQDLQARPLFRDAGPDSCPSDVPCNRLKAECLACKFNYSCVYGEEVTVMCQPKQGIKCIDKSGAFERKMICRYCYQTASSDHICDHNSTCQVNSAPRQRYIATCNVRPDVLCLGRRQFHKNLLCNWTRGYSWWTALVLSIVLGGFGADRFYLGMWQEGIGKLFSFGGLGVWTLVDVVLVAAGYLGPADGSLYIS

Foldseek 3Di:
DDDDDDDDDDDDDDPDPPDDLPDLVNWDQEAAPQQTFQSQKDWDDDLPDDAQDWDKIWIFGDPPHHYPDPRGTDIDIAGAAALVPDDPVQKDWDADQVADCQDVVFDKDWIWIAGDRRHDHDDDRIDIDIDTHPHDPAAALVVLLVCLQPPVQQPVSCVSLVNVVVSVVSNVCSSVVCPRSVVSNVCSVVVVDHRPSNDHHDD

InterPro domains:
  IPR007829 TM2 domain [PF05154] (138-186)
  IPR050932 TM2 domain-containing protein 1-3-like [PTHR21016] (29-202)

Secondary structure (DSSP, 8-state):
--------------------S--GGGS-SSS-GGGS-GGGEEEE--TTSPTTSEEEEEEEEPTT---SS-SS-EEEEEES-BGGGS-TTTEEEPPPTT--TT-SSPPEEEEEEEE-TT---BS-SEEEEEEE-------BHHHHHHHHHHHGGGTHHHHHTT-HHHHHHHHHTGGGGGHHHHHHHHHHHTT-S--TT-PPPB-